Protein AF-W8FUL3-F1 (afdb_monomer)

Sequence (209 aa):
GMPVGSEIVYNCKSLMYTSAPINMPEPKVLISNDDVNEYVRTYMGVADFSVSVTPNAQCPVLDLSDMEQYKSRKSMFDEDRTLRTFLEMALTQFSINNNQYAPVGVGKLYEITPENQVNVGNGIVMRSGVAKGVRIVHNYGDPAPALVLDTKVSPFYEAQDLIATIMAITNGRQPQMNDWPRIRAILGDVRVEVAYARHRTFALGRSWT

Secondary structure (DSSP, 8-state):
-PPTT--EEE-SSS-EEESS----SSS-EEE-GGGS-HHHHHHHTT----EEE---SSS----SS--HHHHS---TTSS--HHHHHHHHHHHHHHHHTT-EEE-SSSEEEESS-SS-EEEETTEEEEEEEEEEEEEEEETTEEEEEEEEEEEEEEEE-SS-HHHHHHHHTTSSPPPGGGHHHHHHHHTT-EEEETTEEEEEEETT----

Organism: Meloidogyne incognita (NCBI:txid6306)

Solvent-accessible surface area (backbone atoms only — not comparable to full-atom values): 12988 Å² total; per-residue (Å²): 89,78,60,90,88,55,55,76,36,66,69,88,77,86,55,74,49,60,78,52,81,73,63,49,100,54,73,55,50,79,46,42,70,86,75,50,56,67,70,58,41,56,62,48,60,90,59,85,54,75,49,74,54,60,82,50,87,89,65,75,71,85,65,90,80,74,50,70,78,65,72,48,92,65,57,84,86,77,55,83,55,63,66,48,50,50,54,43,41,52,73,44,42,64,38,57,78,65,67,50,34,45,75,59,76,87,50,24,38,28,46,67,77,58,94,71,70,50,74,78,54,54,37,29,25,40,36,52,30,36,38,47,45,56,44,79,41,70,58,98,80,44,68,40,83,39,82,43,79,42,84,40,73,46,80,38,75,53,94,66,57,69,67,60,33,51,24,37,61,54,73,74,42,86,85,53,85,86,44,50,66,58,52,47,70,74,42,51,66,42,74,44,61,38,88,95,44,64,67,46,70,48,52,34,85,69,79,91,125

Structure (mmCIF, N/CA/C/O backbone):
data_AF-W8FUL3-F1
#
_entry.id   AF-W8FUL3-F1
#
loop_
_atom_site.group_PDB
_atom_site.id
_atom_site.type_symbol
_atom_site.label_atom_id
_atom_site.label_alt_id
_atom_site.label_comp_id
_atom_site.label_asym_id
_atom_site.label_entity_id
_atom_site.label_seq_id
_atom_site.pdbx_PDB_ins_code
_atom_site.Cartn_x
_atom_site.Cartn_y
_atom_site.Cartn_z
_atom_site.occupancy
_atom_site.B_iso_or_equiv
_atom_site.auth_seq_id
_atom_site.auth_comp_id
_atom_site.auth_asym_id
_atom_site.auth_atom_id
_atom_site.pdbx_PDB_model_num
ATOM 1 N N . GLY A 1 1 ? -3.635 19.186 20.694 1.00 46.47 1 GLY A N 1
ATOM 2 C CA . GLY A 1 1 ? -2.525 18.610 19.900 1.00 46.47 1 GLY A CA 1
ATOM 3 C C . GLY A 1 1 ? -2.579 17.101 20.013 1.00 46.47 1 GLY A C 1
ATOM 4 O O . GLY A 1 1 ? -3.222 16.624 20.941 1.00 46.47 1 GLY A O 1
ATOM 5 N N . MET A 1 2 ? -1.982 16.342 19.087 1.00 55.12 2 MET A N 1
ATOM 6 C CA . MET A 1 2 ? -1.943 14.878 19.238 1.00 55.12 2 MET A CA 1
ATOM 7 C C . MET A 1 2 ? -1.143 14.502 20.500 1.00 55.12 2 MET A C 1
ATOM 9 O O . MET A 1 2 ? -0.105 15.121 20.746 1.00 55.12 2 MET A O 1
ATOM 13 N N . PRO A 1 3 ? -1.614 13.547 21.321 1.00 52.56 3 PRO A N 1
ATOM 14 C CA . PRO A 1 3 ? -0.885 13.127 22.510 1.00 52.56 3 PRO A CA 1
ATOM 15 C C . PRO A 1 3 ? 0.477 12.535 22.128 1.00 52.56 3 PRO A C 1
ATOM 17 O O . PRO A 1 3 ? 0.568 11.667 21.255 1.00 52.56 3 PRO A O 1
ATOM 20 N N . VAL A 1 4 ? 1.537 13.004 22.790 1.00 51.78 4 VAL A N 1
ATOM 21 C CA . VAL A 1 4 ? 2.898 12.469 22.635 1.00 51.78 4 VAL A CA 1
ATOM 22 C C . VAL A 1 4 ? 2.887 10.992 23.042 1.00 51.78 4 VAL A C 1
ATOM 24 O O . VAL A 1 4 ? 2.464 10.668 24.149 1.00 51.78 4 VAL A O 1
ATOM 27 N N . GLY A 1 5 ? 3.318 10.103 22.143 1.00 59.94 5 GLY A N 1
ATOM 28 C CA . GLY A 1 5 ? 3.327 8.650 22.371 1.00 59.94 5 GLY A CA 1
ATOM 29 C C . GLY A 1 5 ? 2.035 7.911 21.997 1.00 59.94 5 GLY A C 1
ATOM 30 O O . GLY A 1 5 ? 1.910 6.734 22.316 1.00 59.94 5 GLY A O 1
ATOM 31 N N . SER A 1 6 ? 1.077 8.565 21.328 1.00 66.88 6 SER A N 1
ATOM 32 C CA . SER A 1 6 ? -0.097 7.871 20.782 1.00 66.88 6 SER A CA 1
ATOM 33 C C . SER A 1 6 ? 0.258 7.042 19.545 1.00 66.88 6 SER A C 1
ATOM 35 O O . SER A 1 6 ? 0.937 7.512 18.631 1.00 66.88 6 SER A O 1
ATOM 37 N N . GLU A 1 7 ? -0.213 5.796 19.515 1.00 84.00 7 GLU A N 1
ATOM 38 C CA . GLU A 1 7 ? -0.108 4.937 18.338 1.00 84.00 7 GLU A CA 1
ATOM 39 C C . GLU A 1 7 ? -1.200 5.321 17.341 1.00 84.00 7 GLU A C 1
ATOM 41 O O . GLU A 1 7 ? -2.348 5.574 17.723 1.00 84.00 7 GLU A O 1
ATOM 46 N N . ILE A 1 8 ? -0.832 5.369 16.061 1.00 87.50 8 ILE A N 1
ATOM 47 C CA . ILE A 1 8 ? -1.715 5.775 14.970 1.00 87.50 8 ILE A CA 1
ATOM 48 C C . ILE A 1 8 ? -1.862 4.615 13.994 1.00 87.50 8 ILE A C 1
ATOM 50 O O . ILE A 1 8 ? -0.871 4.060 13.516 1.00 87.50 8 ILE A O 1
ATOM 54 N N . VAL A 1 9 ? -3.109 4.299 13.652 1.00 90.31 9 VAL A N 1
ATOM 55 C CA . VAL A 1 9 ? -3.451 3.373 12.571 1.00 90.31 9 VAL A CA 1
ATOM 56 C C . VAL A 1 9 ? -4.176 4.157 11.483 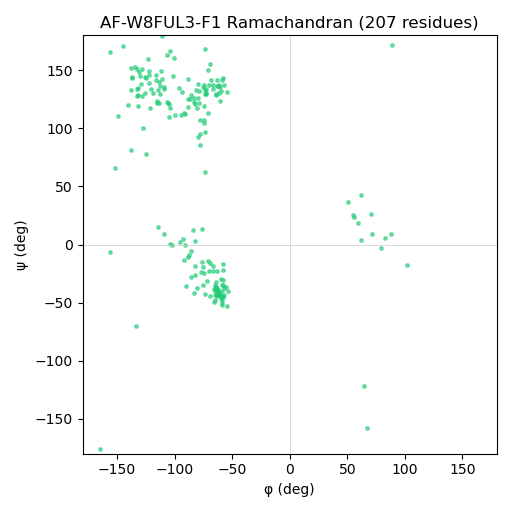1.00 90.31 9 VAL A C 1
ATOM 58 O O . VAL A 1 9 ? -5.217 4.756 11.741 1.00 90.31 9 VAL A O 1
ATOM 61 N N . TYR A 1 10 ? -3.647 4.154 10.261 1.00 87.75 10 TYR A N 1
ATOM 62 C CA . TYR A 1 10 ? -4.156 4.951 9.146 1.00 87.75 10 TYR A CA 1
ATOM 63 C C . TYR A 1 10 ? -4.287 4.108 7.877 1.00 87.75 10 TYR A C 1
ATOM 65 O O . TYR A 1 10 ? -3.372 3.387 7.494 1.00 87.75 10 TYR A O 1
ATOM 73 N N . ASN A 1 11 ? -5.419 4.220 7.178 1.00 84.31 11 ASN A N 1
ATOM 74 C CA . ASN A 1 11 ? -5.677 3.440 5.962 1.00 84.31 11 ASN A CA 1
ATOM 75 C C . ASN A 1 11 ? -5.092 4.049 4.676 1.00 84.31 11 ASN A C 1
ATOM 77 O O . ASN A 1 11 ? -5.493 3.647 3.584 1.00 84.31 11 ASN A O 1
ATOM 81 N N . CYS A 1 12 ? -4.212 5.049 4.787 1.00 79.38 12 CYS A N 1
ATOM 82 C CA . CYS A 1 12 ? -3.657 5.793 3.651 1.00 79.38 12 CYS A CA 1
ATOM 83 C C . CYS A 1 12 ? -4.707 6.515 2.782 1.00 79.38 12 CYS A C 1
ATOM 85 O O . CYS A 1 12 ? -4.407 6.879 1.647 1.00 79.38 12 CYS A O 1
ATOM 87 N N . LYS A 1 13 ? -5.930 6.730 3.294 1.00 83.69 13 LYS A N 1
ATOM 88 C CA . LYS A 1 13 ? -7.010 7.406 2.564 1.00 83.69 13 LYS A CA 1
ATOM 89 C C . LYS A 1 13 ? -7.734 8.468 3.390 1.00 83.69 13 LYS A C 1
ATOM 91 O O . LYS A 1 13 ? -7.653 9.646 3.072 1.00 83.69 13 LYS A O 1
ATOM 96 N N . SER A 1 14 ? -8.510 8.056 4.388 1.00 86.56 14 SER A N 1
ATOM 97 C CA . SER A 1 14 ? -9.421 8.963 5.109 1.00 86.56 14 SER A CA 1
ATOM 98 C C . SER A 1 14 ? -9.795 8.508 6.517 1.00 86.56 14 SER A C 1
ATOM 100 O O . SER A 1 14 ? -10.486 9.241 7.215 1.00 86.56 14 SER A O 1
ATOM 102 N N . LEU A 1 15 ? -9.401 7.300 6.926 1.00 89.56 15 LEU A N 1
ATOM 103 C CA . LEU A 1 15 ? -9.761 6.735 8.222 1.00 89.56 15 LEU A CA 1
ATOM 104 C C . LEU A 1 15 ? -8.502 6.559 9.058 1.00 89.56 15 LEU A C 1
ATOM 106 O O . LEU A 1 15 ? -7.566 5.875 8.637 1.00 89.56 15 LEU A O 1
ATOM 110 N N . MET A 1 16 ? -8.511 7.175 10.235 1.00 89.44 16 MET A N 1
ATOM 111 C CA . MET A 1 16 ? -7.417 7.161 11.193 1.00 89.44 16 MET A CA 1
ATOM 112 C C . MET A 1 16 ? -7.968 6.828 12.578 1.00 89.44 16 MET A C 1
ATOM 114 O O . MET A 1 16 ? -8.974 7.400 12.992 1.00 89.44 16 MET A O 1
ATOM 118 N N . TYR A 1 17 ? -7.290 5.934 13.287 1.00 91.44 17 TYR A N 1
ATOM 119 C CA . TYR A 1 17 ? -7.544 5.613 14.687 1.00 91.44 17 TYR A CA 1
ATOM 120 C C . TYR A 1 17 ? -6.327 5.998 15.519 1.00 91.44 17 TYR A C 1
ATOM 122 O O . TYR A 1 17 ? -5.191 5.873 15.056 1.00 91.44 17 TYR A O 1
ATOM 130 N N . THR A 1 18 ? -6.571 6.435 16.750 1.00 89.62 18 THR A N 1
ATOM 131 C CA . THR A 1 18 ? -5.531 6.758 17.728 1.00 89.62 18 THR A CA 1
ATOM 132 C C . THR A 1 18 ? -5.776 5.989 19.017 1.00 89.62 18 THR A C 1
ATOM 134 O O . THR A 1 18 ? -6.922 5.807 19.423 1.00 89.62 18 THR A O 1
ATOM 137 N N . SER A 1 19 ? -4.705 5.554 19.684 1.00 88.88 19 SER A N 1
ATOM 138 C CA . SER A 1 19 ? -4.814 4.839 20.967 1.00 88.88 19 SER A CA 1
ATOM 139 C C . SER A 1 19 ? -5.290 5.720 22.129 1.00 88.88 19 SER A C 1
ATOM 141 O O . SER A 1 19 ? -5.717 5.207 23.160 1.00 88.88 19 SER A O 1
ATOM 143 N N . ALA A 1 20 ? -5.242 7.044 21.966 1.00 84.31 20 ALA A N 1
ATOM 144 C CA . ALA A 1 20 ? -5.749 8.016 22.925 1.00 84.31 20 ALA A CA 1
ATOM 145 C C . ALA A 1 20 ? -6.611 9.081 22.224 1.00 84.31 20 ALA A C 1
ATOM 147 O O . ALA A 1 20 ? -6.361 9.390 21.051 1.00 84.31 20 ALA A O 1
ATOM 148 N N . PRO A 1 21 ? -7.601 9.673 22.922 1.00 79.38 21 PRO A N 1
ATOM 149 C CA . PRO A 1 21 ? -8.428 10.734 22.369 1.00 79.38 21 PRO A CA 1
ATOM 150 C C . PRO A 1 21 ? -7.595 11.917 21.887 1.00 79.38 21 PRO A C 1
ATOM 152 O O . PRO A 1 21 ? -6.681 12.396 22.566 1.00 79.38 21 PRO A O 1
ATOM 155 N N . ILE A 1 22 ? -7.958 12.431 20.719 1.00 75.12 22 ILE A N 1
ATOM 156 C CA . ILE A 1 22 ? -7.386 13.663 20.201 1.00 75.12 22 ILE A CA 1
ATOM 157 C C . ILE A 1 22 ? -8.088 14.838 20.894 1.00 75.12 22 ILE A C 1
ATOM 159 O O . ILE A 1 22 ? -9.128 15.315 20.447 1.00 75.12 22 ILE A O 1
ATOM 163 N N . ASN A 1 23 ? -7.508 15.316 21.997 1.00 68.75 23 ASN A N 1
ATOM 164 C CA . ASN A 1 23 ? -7.956 16.544 22.649 1.00 68.75 23 ASN A CA 1
ATOM 165 C C . ASN A 1 23 ? -7.422 17.749 21.865 1.00 68.75 23 ASN A C 1
ATOM 167 O O . ASN A 1 23 ? -6.273 18.186 22.022 1.00 68.75 23 ASN A O 1
ATOM 171 N N . MET A 1 24 ? -8.254 18.270 20.968 1.00 65.75 24 MET A N 1
ATOM 172 C CA . MET A 1 24 ? -7.967 19.491 20.226 1.00 65.75 24 MET A CA 1
ATOM 173 C C . MET A 1 24 ? -9.047 20.540 20.498 1.00 65.75 24 MET A C 1
ATOM 175 O O . MET A 1 24 ? -10.228 20.207 20.457 1.00 65.75 24 MET A O 1
ATOM 179 N N . PRO A 1 25 ? -8.650 21.796 20.781 1.00 61.34 25 PRO A N 1
ATOM 180 C CA . PRO A 1 25 ? -9.598 22.892 20.969 1.00 61.34 25 PRO A CA 1
ATOM 181 C C . PRO A 1 25 ? -10.338 23.248 19.671 1.00 61.34 25 PRO A C 1
ATOM 183 O O . PRO A 1 25 ? -11.447 23.766 19.727 1.00 61.34 25 PRO A O 1
ATOM 186 N N . GLU A 1 26 ? -9.758 22.922 18.512 1.00 61.72 26 GLU A N 1
ATOM 187 C CA . GLU A 1 26 ? -10.383 23.076 17.201 1.00 61.72 26 GLU A CA 1
ATOM 188 C C . GLU A 1 26 ? -10.574 21.707 16.523 1.00 61.72 26 GLU A C 1
ATOM 190 O O . GLU A 1 26 ? -9.686 20.853 16.601 1.00 61.72 26 GLU A O 1
ATOM 195 N N . PRO A 1 27 ? -11.693 21.477 15.811 1.00 60.59 27 PRO A N 1
ATOM 196 C CA . PRO A 1 27 ? -12.039 20.187 15.197 1.00 60.59 27 PRO A CA 1
ATOM 197 C C . PRO A 1 27 ? -11.244 19.879 13.914 1.00 60.59 27 PRO A C 1
ATOM 199 O O . PRO A 1 27 ? -11.642 19.017 13.125 1.00 60.59 27 PRO A O 1
ATOM 202 N N . LYS A 1 28 ? -10.170 20.632 13.658 1.00 66.69 28 LYS A N 1
ATOM 203 C CA . LYS A 1 28 ? -9.411 20.603 12.414 1.00 66.69 28 LYS A CA 1
ATOM 204 C C . LYS A 1 28 ? -7.949 20.940 12.686 1.00 66.69 28 LYS A C 1
ATOM 206 O O . LYS A 1 28 ? -7.617 22.084 12.963 1.00 66.69 28 LYS A O 1
ATOM 211 N N . VAL A 1 29 ? -7.064 19.958 12.543 1.00 69.06 29 VAL A N 1
ATOM 212 C CA . VAL A 1 29 ? -5.640 20.248 12.293 1.00 69.06 29 VAL A CA 1
ATOM 213 C C . VAL A 1 29 ? -5.506 20.597 10.828 1.00 69.06 29 VAL A C 1
ATOM 215 O O . VAL A 1 29 ? -6.033 19.849 10.013 1.00 69.06 29 VAL A O 1
ATOM 218 N N . LEU A 1 30 ? -4.819 21.686 10.499 1.00 69.44 30 LEU A N 1
ATOM 219 C CA . LEU A 1 30 ? -4.353 21.946 9.144 1.00 69.44 30 LEU A CA 1
ATOM 220 C C . LEU A 1 30 ? -2.851 21.662 9.113 1.00 69.44 30 LEU A C 1
ATOM 222 O O . LEU A 1 30 ? -2.105 22.298 9.846 1.00 69.44 30 LEU A O 1
ATOM 226 N N . ILE A 1 31 ? -2.431 20.681 8.317 1.00 74.12 31 ILE A N 1
ATOM 227 C CA . ILE A 1 31 ? -1.008 20.413 8.059 1.00 74.12 31 ILE A CA 1
ATOM 228 C C . ILE A 1 31 ? -0.704 20.922 6.655 1.00 74.12 31 ILE A C 1
ATOM 230 O O . ILE A 1 31 ? -1.344 20.460 5.706 1.00 74.12 31 ILE A O 1
ATOM 234 N N . SER A 1 32 ? 0.234 21.860 6.553 1.00 75.38 32 SER A N 1
ATOM 235 C CA . SER A 1 32 ? 0.695 22.497 5.318 1.00 75.38 32 SER A CA 1
ATOM 236 C C . SER A 1 32 ? 2.131 22.087 4.952 1.00 75.38 32 SER A C 1
ATOM 238 O O . SER A 1 32 ? 2.780 21.326 5.674 1.00 75.38 32 SER A O 1
ATOM 240 N N . ASN A 1 33 ? 2.646 22.597 3.827 1.00 73.62 33 ASN A N 1
ATOM 241 C CA . ASN A 1 33 ? 4.026 22.360 3.379 1.00 73.62 33 ASN A CA 1
ATOM 242 C C . ASN A 1 33 ? 5.086 22.798 4.411 1.00 73.62 33 ASN A C 1
ATOM 244 O O . ASN A 1 33 ? 6.152 22.178 4.511 1.00 73.62 33 ASN A O 1
ATOM 248 N N . ASP A 1 34 ? 4.790 23.827 5.203 1.00 77.00 34 ASP A N 1
ATOM 249 C CA . ASP A 1 34 ? 5.706 24.341 6.224 1.00 77.00 34 ASP A CA 1
ATOM 250 C C . ASP A 1 34 ? 5.781 23.417 7.452 1.00 77.00 34 ASP A C 1
ATOM 252 O O . ASP A 1 34 ? 6.815 23.350 8.118 1.00 77.00 34 ASP A O 1
ATOM 256 N N . ASP A 1 35 ? 4.731 22.626 7.695 1.00 75.00 35 ASP A N 1
ATOM 257 C CA . ASP A 1 35 ? 4.576 21.781 8.887 1.00 75.00 35 ASP A CA 1
ATOM 258 C C . ASP A 1 35 ? 5.198 20.382 8.746 1.00 75.00 35 ASP A C 1
ATOM 260 O O . ASP A 1 35 ? 5.258 19.618 9.713 1.00 75.00 35 ASP A O 1
ATOM 264 N N . VAL A 1 36 ? 5.642 20.007 7.544 1.00 79.06 36 VAL A N 1
ATOM 265 C CA . VAL A 1 36 ? 6.188 18.672 7.258 1.00 79.06 36 VAL A CA 1
ATOM 266 C C . VAL A 1 36 ? 7.701 18.678 7.080 1.00 79.06 36 VAL A C 1
ATOM 268 O O . VAL A 1 36 ? 8.336 19.711 6.893 1.00 79.06 36 VAL A O 1
ATOM 271 N N . ASN A 1 37 ? 8.321 17.502 7.169 1.00 79.50 37 ASN A N 1
ATOM 272 C CA . ASN A 1 37 ? 9.763 17.377 6.981 1.00 79.50 37 ASN A CA 1
ATOM 273 C C . ASN A 1 37 ? 10.167 17.525 5.499 1.00 79.50 37 ASN A C 1
ATOM 275 O O . ASN A 1 37 ? 9.339 17.498 4.586 1.00 79.50 37 ASN A O 1
ATOM 279 N N . GLU A 1 38 ? 11.473 17.666 5.262 1.00 76.38 38 GLU A N 1
ATOM 280 C CA . GLU A 1 38 ? 12.033 17.812 3.913 1.00 76.38 38 GLU A CA 1
ATOM 281 C C . GLU A 1 38 ? 11.656 16.648 2.994 1.00 76.38 38 GLU A C 1
ATOM 283 O O . GLU A 1 38 ? 11.313 16.882 1.842 1.00 76.38 38 GLU A O 1
ATOM 288 N N . TYR A 1 39 ? 11.614 15.421 3.520 1.00 73.44 39 TYR A N 1
ATOM 289 C CA . TYR A 1 39 ? 11.195 14.242 2.765 1.00 73.44 39 TYR A CA 1
ATOM 290 C C . TYR A 1 39 ? 9.811 14.438 2.129 1.00 73.44 39 TYR A C 1
ATOM 292 O O . TYR A 1 39 ? 9.667 14.295 0.916 1.00 73.44 39 TYR A O 1
ATOM 300 N N . VAL A 1 40 ? 8.801 14.829 2.913 1.00 75.94 40 VAL A N 1
ATOM 301 C CA . VAL A 1 40 ? 7.447 15.061 2.386 1.00 75.94 40 VAL A CA 1
ATOM 302 C C . VAL A 1 40 ? 7.439 16.230 1.400 1.00 75.94 40 VAL A C 1
ATOM 304 O O . VAL A 1 40 ? 6.863 16.096 0.321 1.00 75.94 40 VAL A O 1
ATOM 307 N N . ARG A 1 41 ? 8.130 17.339 1.705 1.00 75.19 41 ARG A N 1
ATOM 308 C CA . ARG A 1 41 ? 8.228 18.492 0.789 1.00 75.19 41 ARG A CA 1
ATOM 309 C C . ARG A 1 41 ? 8.826 18.112 -0.564 1.00 75.19 41 ARG A C 1
ATOM 311 O O . ARG A 1 41 ? 8.294 18.488 -1.602 1.00 75.19 41 ARG A O 1
ATOM 318 N N . THR A 1 42 ? 9.906 17.335 -0.573 1.00 73.12 42 THR A N 1
ATOM 319 C CA . THR A 1 42 ? 10.568 16.888 -1.803 1.00 73.12 42 THR A CA 1
ATOM 320 C C . THR A 1 42 ? 9.647 16.027 -2.672 1.00 73.12 42 THR A C 1
ATOM 322 O O . THR A 1 42 ? 9.671 16.167 -3.895 1.00 73.12 42 THR A O 1
ATOM 325 N N . TYR A 1 43 ? 8.818 15.171 -2.066 1.00 71.69 43 TYR A N 1
ATOM 326 C CA . TYR A 1 43 ? 7.851 14.341 -2.794 1.00 71.69 43 TYR A CA 1
ATOM 327 C C . TYR A 1 43 ? 6.625 15.117 -3.289 1.00 71.69 43 TYR A C 1
ATOM 329 O O . TYR A 1 43 ? 6.114 14.816 -4.367 1.00 71.69 43 TYR A O 1
ATOM 337 N N . MET A 1 44 ? 6.157 16.110 -2.530 1.00 70.00 44 MET A N 1
ATOM 338 C CA . MET A 1 44 ? 5.032 16.966 -2.929 1.00 70.00 44 MET A CA 1
ATOM 339 C C . MET A 1 44 ? 5.441 18.020 -3.972 1.00 70.00 44 MET A C 1
ATOM 341 O O . MET A 1 44 ? 4.612 18.478 -4.762 1.00 70.00 44 MET A O 1
ATOM 345 N N . GLY A 1 45 ? 6.729 18.368 -4.037 1.00 68.69 45 GLY A N 1
ATOM 346 C CA . GLY A 1 45 ? 7.264 19.326 -4.997 1.00 68.69 45 GLY A CA 1
ATOM 347 C C . GLY A 1 45 ? 6.693 20.726 -4.772 1.00 68.69 45 GLY A C 1
ATOM 348 O O . GLY A 1 45 ? 6.858 21.299 -3.703 1.00 68.69 45 GLY A O 1
ATOM 349 N N . VAL A 1 46 ? 6.040 21.281 -5.797 1.00 63.44 46 VAL A N 1
ATOM 350 C CA . VAL A 1 46 ? 5.374 22.603 -5.761 1.00 63.44 46 VAL A CA 1
ATOM 351 C C . VAL A 1 46 ? 3.904 22.524 -5.333 1.00 63.44 46 VAL A C 1
ATOM 353 O O . VAL A 1 46 ? 3.223 23.543 -5.313 1.00 63.44 46 VAL A O 1
ATOM 356 N N . ALA A 1 47 ? 3.383 21.326 -5.053 1.00 66.88 47 ALA A N 1
ATOM 357 C CA . ALA A 1 47 ? 1.982 21.162 -4.699 1.00 66.88 47 ALA A CA 1
ATOM 358 C C . ALA A 1 47 ? 1.740 21.560 -3.240 1.00 66.88 47 ALA A C 1
ATOM 360 O O . ALA A 1 47 ? 2.297 20.960 -2.318 1.00 66.88 47 ALA A O 1
ATOM 361 N N . ASP A 1 48 ? 0.854 22.530 -3.039 1.00 70.69 48 ASP A N 1
ATOM 362 C CA . ASP A 1 48 ? 0.287 22.801 -1.727 1.00 70.69 48 ASP A CA 1
ATOM 363 C C . ASP A 1 48 ? -0.700 21.703 -1.352 1.00 70.69 48 ASP A C 1
ATOM 365 O O . ASP A 1 48 ? -1.553 21.293 -2.145 1.00 70.69 48 ASP A O 1
ATOM 369 N N . PHE A 1 49 ? -0.585 21.220 -0.121 1.00 73.88 49 PHE A N 1
ATOM 370 C CA . PHE A 1 49 ? -1.539 20.287 0.447 1.00 73.88 49 PHE A CA 1
ATOM 371 C C . PHE A 1 49 ? -2.030 20.787 1.795 1.00 73.88 49 PHE A C 1
ATOM 373 O O . PHE A 1 49 ? -1.327 21.481 2.526 1.00 73.88 49 PHE A O 1
ATOM 380 N N . SER A 1 50 ? -3.261 20.400 2.113 1.00 75.75 50 SER A N 1
ATOM 381 C CA . SER A 1 50 ? -3.853 20.608 3.425 1.00 75.75 50 SER A CA 1
ATOM 382 C C . SER A 1 50 ? -4.472 19.302 3.896 1.00 75.75 50 SER A C 1
ATOM 384 O O . SER A 1 50 ? -5.397 18.792 3.257 1.00 75.75 50 SER A O 1
ATOM 386 N N . VAL A 1 51 ? -3.998 18.767 5.016 1.00 80.06 51 VAL A N 1
ATOM 387 C CA . VAL A 1 51 ? -4.665 17.642 5.688 1.00 80.06 51 VAL A CA 1
ATOM 388 C C . VAL A 1 51 ? -5.593 18.205 6.750 1.00 80.06 51 VAL A C 1
ATOM 390 O O . VAL A 1 51 ? -5.155 19.044 7.527 1.00 80.06 51 VAL A O 1
ATOM 393 N N . SER A 1 52 ? -6.846 17.742 6.785 1.00 81.38 52 SER A N 1
ATOM 394 C CA . SER A 1 52 ? -7.799 18.032 7.860 1.00 81.38 52 SER A CA 1
ATOM 395 C C . SER A 1 52 ? -8.149 16.775 8.644 1.00 81.38 52 SER A C 1
ATOM 397 O O . SER A 1 52 ? -8.689 15.829 8.070 1.00 81.38 52 SER A O 1
ATOM 399 N N . VAL A 1 53 ? -7.896 16.785 9.951 1.00 82.88 53 VAL A N 1
ATOM 400 C CA . VAL A 1 53 ? -8.303 15.702 10.858 1.00 82.88 53 VAL A CA 1
ATOM 401 C C . VAL A 1 53 ? -9.482 16.171 11.698 1.00 82.88 53 VAL A C 1
ATOM 403 O O . VAL A 1 53 ? -9.348 17.154 12.424 1.00 82.88 53 VAL A O 1
ATOM 406 N N . THR A 1 54 ? -10.605 15.457 11.617 1.00 84.12 54 THR A N 1
ATOM 407 C CA . THR A 1 54 ? -11.833 15.759 12.366 1.00 84.12 54 THR A CA 1
ATOM 408 C C . THR A 1 54 ? -12.309 14.497 13.091 1.00 84.12 54 THR A C 1
ATOM 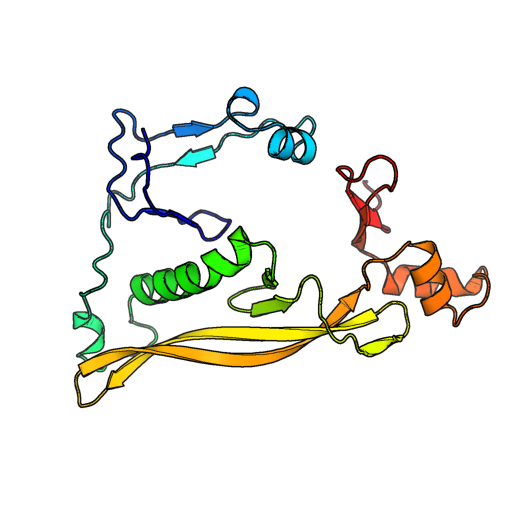410 O O . THR A 1 54 ? -12.451 13.458 12.442 1.00 84.12 54 THR A O 1
ATOM 413 N N . PRO A 1 55 ? -12.555 14.554 14.415 1.00 83.12 55 PRO A N 1
ATOM 414 C CA . PRO A 1 55 ? -13.122 13.431 15.157 1.00 83.12 55 PRO A CA 1
ATOM 415 C C . PRO A 1 55 ? -14.480 12.993 14.595 1.00 83.12 55 PRO A C 1
ATOM 417 O O . PRO A 1 55 ? -15.301 13.824 14.201 1.00 83.12 55 PRO A O 1
ATOM 420 N N . ASN A 1 56 ? -14.745 11.687 14.599 1.00 84.81 56 ASN A N 1
ATOM 421 C CA . ASN A 1 56 ? -16.051 11.162 14.218 1.00 84.81 56 ASN A CA 1
ATOM 422 C C . ASN A 1 56 ? -17.065 11.415 15.346 1.00 84.81 56 ASN A C 1
ATOM 424 O O . ASN A 1 56 ? -17.030 10.745 16.372 1.00 84.81 56 ASN A O 1
ATOM 428 N N . ALA A 1 57 ? -17.983 12.363 15.154 1.00 81.81 57 ALA A N 1
ATOM 429 C CA . ALA A 1 57 ? -18.985 12.708 16.165 1.00 81.81 57 ALA A CA 1
ATOM 430 C C . ALA A 1 57 ? -20.057 11.621 16.385 1.00 81.81 57 ALA A C 1
ATOM 432 O O . ALA A 1 57 ? -20.685 11.599 17.439 1.00 81.81 57 ALA A O 1
ATOM 433 N N . GLN A 1 58 ? -20.287 10.737 15.407 1.00 83.75 58 GLN A N 1
ATOM 434 C CA . GLN A 1 58 ? -21.320 9.696 15.491 1.00 83.75 58 GLN A CA 1
ATOM 435 C C . GLN A 1 58 ? -20.834 8.467 16.262 1.00 83.75 58 GLN A C 1
ATOM 437 O O . GLN A 1 58 ? -21.571 7.903 17.063 1.00 83.75 58 GLN A O 1
ATOM 442 N N . CYS A 1 59 ? -19.587 8.064 16.021 1.00 82.94 59 CYS A N 1
ATOM 443 C CA . CYS A 1 59 ? -18.938 6.944 16.695 1.00 82.94 59 CYS A CA 1
ATOM 444 C C . CYS A 1 59 ? -17.493 7.351 17.039 1.00 82.94 59 CYS A C 1
ATOM 446 O O . CYS A 1 59 ? -16.570 7.066 16.272 1.00 82.94 59 CYS A O 1
ATOM 448 N N . PRO A 1 60 ? -17.295 8.098 18.142 1.00 83.75 60 PRO A N 1
ATOM 449 C CA . PRO A 1 60 ? -15.996 8.682 18.482 1.00 83.75 60 PRO A CA 1
ATOM 450 C C . PRO A 1 60 ? -14.999 7.664 19.038 1.00 83.75 60 PRO A C 1
ATOM 452 O O . PRO A 1 60 ? -13.798 7.926 19.042 1.00 83.75 60 PRO A O 1
ATOM 455 N N . VAL A 1 61 ? -15.489 6.521 19.523 1.00 89.19 61 VAL A N 1
ATOM 456 C CA . VAL A 1 61 ? -14.687 5.481 20.165 1.00 89.19 61 VAL A CA 1
ATOM 457 C C . VAL A 1 61 ? -15.060 4.137 19.561 1.00 89.19 61 VAL A C 1
ATOM 459 O O . VAL A 1 61 ? -16.235 3.782 19.514 1.00 89.19 61 VAL A O 1
ATOM 462 N N . LEU A 1 62 ? -14.045 3.396 19.124 1.00 91.19 62 LEU A N 1
ATOM 463 C CA . LEU A 1 62 ? -14.178 1.991 18.768 1.00 91.19 62 LEU A CA 1
ATOM 464 C C . LEU A 1 62 ? -13.805 1.149 19.989 1.00 91.19 62 LEU A C 1
ATOM 466 O O . LEU A 1 62 ? -12.639 1.125 20.385 1.00 91.19 62 LEU A O 1
ATOM 470 N N . ASP A 1 63 ? -14.784 0.464 20.571 1.00 90.06 63 ASP A N 1
ATOM 471 C CA . ASP A 1 63 ? -14.538 -0.519 21.623 1.00 90.06 63 ASP A CA 1
ATOM 472 C C . ASP A 1 63 ? -14.092 -1.846 20.993 1.00 90.06 63 ASP A C 1
ATOM 474 O O . ASP A 1 63 ? -14.825 -2.470 20.228 1.00 90.06 63 ASP A O 1
ATOM 478 N N . LEU A 1 64 ? -12.866 -2.276 21.297 1.00 90.31 64 LEU A N 1
ATOM 479 C CA . LEU A 1 64 ? -12.310 -3.532 20.786 1.00 90.31 64 LEU A CA 1
ATOM 480 C C . LEU A 1 64 ? -12.877 -4.769 21.496 1.00 90.31 64 LEU A C 1
ATOM 482 O O . LEU A 1 64 ? -12.690 -5.884 21.009 1.00 90.31 64 LEU A O 1
ATOM 486 N N . SER A 1 65 ? -13.530 -4.575 22.644 1.00 88.44 65 SER A N 1
ATOM 487 C CA . SER A 1 65 ? -14.161 -5.633 23.430 1.00 88.44 65 SER A CA 1
ATOM 488 C C . SER A 1 65 ? -15.634 -5.852 23.078 1.00 88.44 65 SER A C 1
ATOM 490 O O . SER A 1 65 ? -16.190 -6.895 23.431 1.00 88.44 65 SER A O 1
ATOM 492 N N . ASP A 1 66 ? -16.252 -4.925 22.336 1.00 88.50 66 ASP A N 1
ATOM 493 C CA . ASP A 1 66 ? -17.637 -5.063 21.892 1.00 88.50 66 ASP A CA 1
ATOM 494 C C . ASP A 1 66 ? -17.757 -6.097 20.765 1.00 88.50 66 ASP A C 1
ATOM 496 O O . ASP A 1 66 ? -17.551 -5.834 19.576 1.00 88.50 66 ASP A O 1
ATOM 500 N N . MET A 1 67 ? -18.119 -7.308 21.179 1.00 87.38 67 MET A N 1
ATOM 501 C CA . MET A 1 67 ? -18.393 -8.441 20.304 1.00 87.38 67 MET A CA 1
ATOM 502 C C . MET A 1 67 ? -19.879 -8.808 20.256 1.00 87.38 67 MET A C 1
ATOM 504 O O . MET A 1 67 ? -20.231 -9.849 19.695 1.00 87.38 67 MET A O 1
ATOM 508 N N . GLU A 1 68 ? -20.767 -7.989 20.832 1.00 86.75 68 GLU A N 1
ATOM 509 C CA . GLU A 1 68 ? -22.183 -8.339 21.015 1.00 86.75 68 GLU A CA 1
ATOM 510 C C . GLU A 1 68 ? -22.874 -8.650 19.686 1.00 86.75 68 GLU A C 1
ATOM 512 O O . GLU A 1 68 ? -23.621 -9.626 19.571 1.00 86.75 68 GLU A O 1
ATOM 517 N N . GLN A 1 69 ? -22.561 -7.881 18.640 1.00 85.38 69 GLN A N 1
ATOM 518 C CA . GLN A 1 69 ? -23.126 -8.102 17.309 1.00 85.38 69 GLN A CA 1
ATOM 519 C C . GLN A 1 69 ? -22.811 -9.495 16.733 1.00 85.38 69 GLN A C 1
ATOM 521 O O . GLN A 1 69 ? -23.632 -10.039 15.992 1.00 85.38 69 GLN A O 1
ATOM 526 N N . TYR A 1 70 ? -21.673 -10.088 17.111 1.00 85.44 70 TYR A N 1
ATOM 527 C CA . TYR A 1 70 ? -21.194 -11.374 16.599 1.00 85.44 70 TYR A CA 1
ATOM 528 C C . TYR A 1 70 ? -21.717 -12.575 17.397 1.00 85.44 70 TYR A C 1
ATOM 530 O O . TYR A 1 70 ? -21.575 -13.706 16.939 1.00 85.44 70 TYR A O 1
ATOM 538 N N . LYS A 1 71 ? -22.339 -12.356 18.567 1.00 84.00 71 LYS A N 1
ATOM 539 C CA . LYS A 1 71 ? -22.952 -13.429 19.375 1.00 84.00 71 LYS A CA 1
ATOM 540 C C . LYS A 1 71 ? -24.233 -13.973 18.747 1.00 84.00 71 LYS A C 1
ATOM 542 O O . LYS A 1 71 ? -24.580 -15.141 18.914 1.00 84.00 71 LYS A O 1
ATOM 547 N N . SER A 1 72 ? -24.964 -13.120 18.034 1.00 76.00 72 SER A N 1
ATOM 548 C CA . SER A 1 72 ? -26.150 -13.520 17.276 1.00 76.00 72 SER A CA 1
ATOM 549 C C . SER A 1 72 ? -25.756 -13.965 15.866 1.00 76.00 72 SER A C 1
ATOM 551 O O . SER A 1 72 ? -24.897 -13.346 15.246 1.00 76.00 72 SER A O 1
ATOM 553 N N . ARG A 1 73 ? -26.405 -15.002 15.317 1.00 65.94 73 ARG A N 1
ATOM 554 C CA . ARG A 1 73 ? -26.212 -15.434 13.917 1.00 65.94 73 ARG A CA 1
ATOM 555 C C . ARG A 1 73 ? -26.869 -14.457 12.931 1.00 65.94 73 ARG A C 1
ATOM 557 O O . ARG A 1 73 ? -27.809 -14.824 12.227 1.00 65.94 73 ARG A O 1
ATOM 564 N N . LYS A 1 74 ? -26.411 -13.206 12.905 1.00 67.81 74 LYS A N 1
ATOM 565 C CA . LYS A 1 74 ? -26.752 -12.264 11.836 1.00 67.81 74 LYS A CA 1
ATOM 566 C C . LYS A 1 74 ? -26.079 -12.698 10.536 1.00 67.81 74 LYS A C 1
ATOM 568 O O . LYS A 1 74 ? -25.084 -13.419 10.534 1.00 67.81 74 LYS A O 1
ATOM 573 N N . SER A 1 75 ? -26.665 -12.291 9.416 1.00 69.75 75 SER A N 1
ATOM 574 C CA . SER A 1 75 ? -26.029 -12.447 8.112 1.00 69.75 75 SER A CA 1
ATOM 575 C C . SER A 1 75 ? -24.738 -11.626 8.070 1.00 69.75 75 SER A C 1
ATOM 577 O O . SER A 1 75 ? -24.722 -10.488 8.530 1.00 69.75 75 SER A O 1
ATOM 579 N N . MET A 1 76 ? -23.687 -12.148 7.430 1.00 67.50 76 MET A N 1
ATOM 580 C CA . MET A 1 76 ? -22.403 -11.450 7.224 1.00 67.50 76 MET A CA 1
ATOM 581 C C . MET A 1 76 ? -22.544 -10.114 6.458 1.00 67.50 76 MET A C 1
ATOM 583 O O . MET A 1 76 ? -21.632 -9.282 6.422 1.00 67.50 76 MET A O 1
ATOM 587 N N . PHE A 1 77 ? -23.678 -9.913 5.783 1.00 73.94 77 PHE A N 1
ATOM 588 C CA . PHE A 1 77 ? -24.003 -8.670 5.083 1.00 73.94 77 PHE A CA 1
ATOM 589 C C . PHE A 1 77 ? -24.584 -7.588 6.004 1.00 73.94 77 PHE A C 1
ATOM 591 O O . PHE A 1 77 ? -24.504 -6.417 5.647 1.00 73.94 77 PHE A O 1
ATOM 598 N N . ASP A 1 78 ? -25.076 -7.973 7.184 1.00 77.50 78 ASP A N 1
ATOM 599 C CA . ASP A 1 78 ? -25.698 -7.084 8.175 1.00 77.50 78 ASP A CA 1
ATOM 600 C C . ASP A 1 78 ? -24.764 -6.784 9.367 1.00 77.50 78 ASP A C 1
ATOM 602 O O . ASP A 1 78 ? -25.153 -6.092 10.308 1.00 77.50 78 ASP A O 1
ATOM 606 N N . GLU A 1 79 ? -23.544 -7.330 9.351 1.00 81.69 79 GLU A N 1
ATOM 607 C CA . GLU A 1 79 ? -22.508 -7.092 10.363 1.00 81.69 79 GLU A CA 1
ATOM 608 C C . GLU A 1 79 ? -21.873 -5.704 10.195 1.00 81.69 79 GLU A C 1
ATOM 610 O O . GLU A 1 79 ? -21.477 -5.312 9.091 1.00 81.69 79 GLU A O 1
ATOM 615 N N . ASP A 1 80 ? -21.691 -4.987 11.306 1.00 84.75 80 ASP A N 1
ATOM 616 C CA . ASP A 1 80 ? -20.854 -3.794 11.339 1.00 84.75 80 ASP A CA 1
ATOM 617 C C . ASP A 1 80 ? -19.377 -4.201 11.223 1.00 84.75 80 ASP A C 1
ATOM 619 O O . ASP A 1 80 ? -18.771 -4.806 12.111 1.00 84.75 80 ASP A O 1
ATOM 623 N N . ARG A 1 81 ? -18.777 -3.821 10.094 1.00 87.12 81 ARG A N 1
ATOM 624 C CA . ARG A 1 81 ? -17.404 -4.172 9.722 1.00 87.12 81 ARG A CA 1
ATOM 625 C C . ARG A 1 81 ? -16.350 -3.275 10.362 1.00 87.12 81 ARG A C 1
ATOM 627 O O . ARG A 1 81 ? -15.174 -3.449 10.042 1.00 87.12 81 ARG A O 1
ATOM 634 N N . THR A 1 82 ? -16.719 -2.326 11.220 1.00 89.25 82 THR A N 1
ATOM 635 C CA . THR A 1 82 ? -15.789 -1.339 11.787 1.00 89.25 82 THR A CA 1
ATOM 636 C C . THR A 1 82 ? -14.651 -2.006 12.560 1.00 89.25 82 THR A C 1
ATOM 638 O O . THR A 1 82 ? -13.486 -1.779 12.231 1.00 89.25 82 THR A O 1
ATOM 641 N N . LEU A 1 83 ? -14.961 -2.909 13.501 1.00 90.56 83 LEU A N 1
ATOM 642 C CA . LEU A 1 83 ? -13.947 -3.641 14.274 1.00 90.56 83 LEU A CA 1
ATOM 643 C C . LEU A 1 83 ? -13.014 -4.452 13.366 1.00 90.56 83 LEU A C 1
ATOM 645 O O . LEU A 1 83 ? -11.791 -4.365 13.467 1.00 90.56 83 LEU A O 1
ATOM 649 N N . ARG A 1 84 ? -13.589 -5.207 12.425 1.00 89.56 84 ARG A N 1
ATOM 650 C CA . ARG A 1 84 ? -12.824 -5.993 11.453 1.00 89.56 84 ARG A CA 1
ATOM 651 C C . ARG A 1 84 ? -11.899 -5.111 10.612 1.00 89.56 84 ARG A C 1
ATOM 653 O O . ARG A 1 84 ? -10.738 -5.458 10.417 1.00 89.56 84 ARG A O 1
ATOM 660 N N . THR A 1 85 ? -12.408 -3.982 10.127 1.00 89.88 85 THR A N 1
ATOM 661 C CA . THR A 1 85 ? -11.652 -3.029 9.304 1.00 89.88 85 THR A CA 1
ATOM 662 C C . THR A 1 85 ? -10.485 -2.449 10.095 1.00 89.88 85 THR A C 1
ATOM 664 O O . THR A 1 85 ? -9.367 -2.413 9.587 1.00 89.88 85 THR A O 1
ATOM 667 N N . PHE A 1 86 ? -10.713 -2.067 11.355 1.00 92.38 86 PHE A N 1
ATOM 668 C CA . PHE A 1 86 ? -9.653 -1.607 12.248 1.00 92.38 86 PHE A CA 1
ATOM 669 C C . PHE A 1 86 ? -8.565 -2.669 12.442 1.00 92.38 86 PHE A C 1
ATOM 671 O O . PHE A 1 86 ? -7.389 -2.374 12.240 1.00 92.38 86 PHE A O 1
ATOM 678 N N . LEU A 1 87 ? -8.939 -3.911 12.767 1.00 92.44 87 LEU A N 1
ATOM 679 C CA . LEU A 1 87 ? -7.974 -4.997 12.962 1.00 92.44 87 LEU A CA 1
ATOM 680 C C . LEU A 1 87 ? -7.174 -5.276 11.677 1.00 92.44 87 LEU A C 1
ATOM 682 O O . LEU A 1 87 ? -5.955 -5.445 11.724 1.00 92.44 87 LEU A O 1
ATOM 686 N N . GLU A 1 88 ? -7.826 -5.261 10.510 1.00 89.69 88 GLU A N 1
ATOM 687 C CA . GLU A 1 88 ? -7.144 -5.390 9.218 1.00 89.69 88 GLU A CA 1
ATOM 688 C C . GLU A 1 88 ? -6.153 -4.243 8.974 1.00 89.69 88 GLU A C 1
ATOM 690 O O . GLU A 1 88 ? -5.042 -4.495 8.493 1.00 89.69 88 GLU A O 1
ATOM 695 N N . MET A 1 89 ? -6.516 -3.003 9.315 1.00 89.38 89 MET A N 1
ATOM 696 C CA . MET A 1 89 ? -5.631 -1.841 9.212 1.00 89.38 89 MET A CA 1
ATOM 697 C C . MET A 1 89 ? -4.437 -1.957 10.163 1.00 89.38 89 MET A C 1
ATOM 699 O O . MET A 1 89 ? -3.301 -1.822 9.708 1.00 89.38 89 MET A O 1
ATOM 703 N N . ALA A 1 90 ? -4.672 -2.293 11.434 1.00 90.06 90 ALA A N 1
ATOM 704 C CA . ALA A 1 90 ? -3.637 -2.427 12.459 1.00 90.06 90 ALA A CA 1
ATOM 705 C C . ALA A 1 90 ? -2.560 -3.445 12.051 1.00 90.06 90 ALA A C 1
ATOM 707 O O . ALA A 1 90 ? -1.368 -3.154 12.116 1.00 90.06 90 ALA A O 1
ATOM 708 N N . LEU A 1 91 ? -2.973 -4.589 11.493 1.00 88.69 91 LEU A N 1
ATOM 709 C CA . LEU A 1 91 ? -2.061 -5.609 10.959 1.00 88.69 91 LEU A CA 1
ATOM 710 C C . LEU A 1 91 ? -1.212 -5.128 9.771 1.00 88.69 91 LEU A C 1
ATOM 712 O O . LEU A 1 91 ? -0.183 -5.722 9.471 1.00 88.69 91 LEU A O 1
ATOM 716 N N . THR A 1 92 ? -1.649 -4.092 9.052 1.00 86.88 92 THR A N 1
ATOM 717 C CA . THR A 1 92 ? -0.896 -3.512 7.922 1.00 86.88 92 THR A CA 1
ATOM 718 C C . THR A 1 92 ? 0.110 -2.465 8.385 1.00 86.88 92 THR A C 1
ATOM 720 O O . THR A 1 92 ? 1.115 -2.239 7.713 1.00 86.88 92 THR A O 1
ATOM 723 N N . GLN A 1 93 ? -0.172 -1.802 9.509 1.00 86.12 93 GLN A N 1
ATOM 724 C CA . GLN A 1 93 ? 0.513 -0.575 9.900 1.00 86.12 93 GLN A CA 1
ATOM 725 C C . GLN A 1 93 ? 2.012 -0.796 10.112 1.00 86.12 93 GLN A C 1
ATOM 727 O O . GLN A 1 93 ? 2.817 0.004 9.642 1.00 86.12 93 GLN A O 1
ATOM 732 N N . PHE A 1 94 ? 2.398 -1.910 10.742 1.00 84.25 94 PHE A N 1
ATOM 733 C CA . PHE A 1 94 ? 3.807 -2.253 10.941 1.00 84.25 94 PHE A CA 1
ATOM 734 C C . PHE A 1 94 ? 4.560 -2.386 9.610 1.00 84.25 94 PHE A C 1
ATOM 736 O O . PHE A 1 94 ? 5.644 -1.828 9.451 1.00 84.25 94 PHE A O 1
ATOM 743 N N . SER A 1 95 ? 3.979 -3.088 8.635 1.00 83.31 95 SER A N 1
ATOM 744 C CA . SER A 1 95 ? 4.604 -3.299 7.326 1.00 83.31 95 SER A CA 1
ATOM 745 C C . SER A 1 95 ? 4.761 -1.997 6.539 1.00 83.31 95 SER A C 1
ATOM 747 O O . SER A 1 95 ? 5.792 -1.805 5.895 1.00 83.31 95 SER A O 1
ATOM 749 N N . ILE A 1 96 ? 3.765 -1.106 6.623 1.00 78.69 96 ILE A N 1
ATOM 750 C CA . ILE A 1 96 ? 3.797 0.226 6.000 1.00 78.69 96 ILE A CA 1
ATOM 751 C C . ILE A 1 96 ? 4.880 1.089 6.653 1.00 78.69 96 ILE A C 1
ATOM 753 O O . ILE A 1 96 ? 5.717 1.653 5.954 1.00 78.69 96 ILE A O 1
ATOM 757 N N . ASN A 1 97 ? 4.903 1.155 7.987 1.00 82.50 97 ASN A N 1
ATOM 758 C CA . ASN A 1 97 ? 5.830 2.012 8.728 1.00 82.50 97 ASN A CA 1
ATOM 759 C C . ASN A 1 97 ? 7.299 1.615 8.529 1.00 82.50 97 ASN A C 1
ATOM 761 O O . ASN A 1 97 ? 8.169 2.479 8.540 1.00 82.50 97 ASN A O 1
ATOM 765 N N . ASN A 1 98 ? 7.578 0.322 8.336 1.00 83.81 98 ASN A N 1
ATOM 766 C CA . ASN A 1 98 ? 8.940 -0.189 8.161 1.00 83.81 98 ASN A CA 1
ATOM 767 C C . ASN A 1 98 ? 9.366 -0.339 6.692 1.00 83.81 98 ASN A C 1
ATOM 769 O O . ASN A 1 98 ? 10.467 -0.819 6.435 1.00 83.81 98 ASN A O 1
ATOM 773 N N . ASN A 1 99 ? 8.513 0.034 5.729 1.00 82.62 99 ASN A N 1
ATOM 774 C CA . ASN A 1 99 ? 8.794 -0.071 4.293 1.00 82.62 99 ASN A CA 1
ATOM 775 C C . ASN A 1 99 ? 9.302 -1.469 3.861 1.00 82.62 99 ASN A C 1
ATOM 777 O O . ASN A 1 99 ? 10.179 -1.594 3.008 1.00 82.62 99 ASN A O 1
ATOM 781 N N . GLN A 1 100 ? 8.769 -2.528 4.480 1.00 85.38 100 GLN A N 1
ATOM 782 C CA . GLN A 1 100 ? 9.149 -3.919 4.188 1.00 85.38 100 GLN A CA 1
ATOM 783 C C . GLN A 1 100 ? 8.273 -4.531 3.091 1.00 85.38 100 GLN A C 1
ATOM 785 O O . GLN A 1 100 ? 8.746 -5.311 2.262 1.00 85.38 100 GLN A O 1
ATOM 790 N N . TYR A 1 101 ? 6.991 -4.153 3.073 1.00 88.94 101 TYR A N 1
ATOM 791 C CA . TYR A 1 101 ? 6.012 -4.669 2.126 1.00 88.94 101 TYR A CA 1
ATOM 792 C C . TYR A 1 101 ? 5.247 -3.537 1.445 1.00 88.94 101 TYR A C 1
ATOM 794 O O . TYR A 1 101 ? 4.803 -2.590 2.092 1.00 88.94 101 TYR A O 1
ATOM 802 N N . ALA A 1 102 ? 5.027 -3.681 0.142 1.00 86.88 102 ALA A N 1
ATOM 803 C CA . ALA A 1 102 ? 4.183 -2.811 -0.653 1.00 86.88 102 ALA A CA 1
ATOM 804 C C . ALA A 1 102 ? 2.720 -3.293 -0.588 1.00 86.88 102 ALA A C 1
ATOM 806 O O . ALA A 1 102 ? 2.443 -4.456 -0.915 1.00 86.88 102 ALA A O 1
ATOM 807 N N . PRO A 1 103 ? 1.765 -2.429 -0.200 1.00 87.75 103 PRO A N 1
ATOM 808 C CA . PRO A 1 103 ? 0.348 -2.753 -0.273 1.00 87.75 103 PRO A CA 1
ATOM 809 C C . PRO A 1 103 ? -0.148 -2.721 -1.723 1.00 87.75 103 PRO A C 1
ATOM 811 O O . PRO A 1 103 ? 0.056 -1.744 -2.441 1.00 87.75 103 PRO A O 1
ATOM 814 N N . VAL A 1 104 ? -0.839 -3.780 -2.154 1.00 86.81 104 VAL A N 1
ATOM 815 C CA . VAL A 1 104 ? -1.425 -3.880 -3.502 1.00 86.81 104 VAL A CA 1
ATOM 816 C C . VAL A 1 104 ? -2.902 -4.245 -3.402 1.00 86.81 104 VAL A C 1
ATOM 818 O O . VAL A 1 104 ? -3.279 -5.404 -3.227 1.00 86.81 104 VAL A O 1
ATOM 821 N N . GLY A 1 105 ? -3.766 -3.242 -3.543 1.00 81.00 105 GLY A N 1
ATOM 822 C CA . GLY A 1 105 ? -5.198 -3.407 -3.307 1.00 81.00 105 GLY A CA 1
ATOM 823 C C . GLY A 1 105 ? -5.512 -3.692 -1.834 1.00 81.00 105 GLY A C 1
ATOM 824 O O . GLY A 1 105 ? -4.741 -3.359 -0.937 1.00 81.00 105 GLY A O 1
ATOM 825 N N . VAL A 1 106 ? -6.674 -4.293 -1.574 1.00 75.62 106 VAL A N 1
ATOM 826 C CA . VAL A 1 106 ? -7.147 -4.531 -0.203 1.00 75.62 106 VAL A CA 1
ATOM 827 C C . VAL A 1 106 ? -6.521 -5.801 0.364 1.00 75.62 106 VAL A C 1
ATOM 829 O O . VAL A 1 106 ? -6.675 -6.884 -0.199 1.00 75.62 106 VAL A O 1
ATOM 832 N N . GLY A 1 107 ? -5.825 -5.658 1.494 1.00 83.25 107 GLY A N 1
ATOM 833 C CA . GLY A 1 107 ? -5.348 -6.782 2.298 1.00 83.25 107 GLY A CA 1
ATOM 834 C C . GLY A 1 107 ? -4.193 -7.582 1.697 1.00 83.25 107 GLY A C 1
ATOM 835 O O . GLY A 1 107 ? -3.858 -8.615 2.257 1.00 83.25 107 GLY A O 1
ATOM 836 N N . LYS A 1 108 ? -3.561 -7.151 0.597 1.00 91.69 108 LYS A N 1
ATOM 837 C CA . LYS A 1 108 ? -2.392 -7.851 0.036 1.00 91.69 108 LYS A CA 1
ATOM 838 C C . LYS A 1 108 ? -1.124 -7.043 0.243 1.00 91.69 108 LYS A C 1
ATOM 840 O O . LYS A 1 108 ? -1.099 -5.846 -0.037 1.00 91.69 108 LYS A O 1
ATOM 845 N N . LEU A 1 109 ? -0.087 -7.726 0.701 1.00 92.00 109 LEU A N 1
ATOM 846 C CA . LEU A 1 109 ? 1.233 -7.182 0.983 1.00 92.00 109 LEU A CA 1
ATOM 847 C C . LEU A 1 109 ? 2.268 -8.006 0.222 1.00 92.00 109 LEU A C 1
ATOM 849 O O . LEU A 1 109 ? 2.229 -9.229 0.296 1.00 92.00 109 LEU A O 1
ATOM 853 N N . TYR A 1 110 ? 3.171 -7.351 -0.501 1.00 92.75 110 TYR A N 1
ATOM 854 C CA . TYR A 1 110 ? 4.252 -8.005 -1.247 1.00 92.75 110 TYR A CA 1
ATOM 855 C C . TYR A 1 110 ? 5.597 -7.445 -0.828 1.00 92.75 110 TYR A C 1
ATOM 857 O O . TYR A 1 110 ? 5.701 -6.251 -0.572 1.00 92.75 110 TYR A O 1
ATOM 865 N N . GLU A 1 111 ? 6.621 -8.285 -0.766 1.00 90.94 111 GLU A N 1
ATOM 866 C CA . GLU A 1 111 ? 7.961 -7.862 -0.359 1.00 90.94 111 GLU A CA 1
ATOM 867 C C . GLU A 1 111 ? 8.510 -6.780 -1.302 1.00 90.94 111 GLU A C 1
ATOM 869 O O . GLU A 1 111 ? 8.454 -6.899 -2.534 1.00 90.94 111 GLU A O 1
ATOM 874 N N . ILE A 1 112 ? 9.043 -5.700 -0.726 1.00 86.94 112 ILE A N 1
ATOM 875 C CA . ILE A 1 112 ? 9.694 -4.638 -1.508 1.00 86.94 112 ILE A CA 1
ATOM 876 C C . ILE A 1 112 ? 11.054 -5.121 -2.013 1.00 86.94 112 ILE A C 1
ATOM 878 O O . ILE A 1 112 ? 11.359 -4.936 -3.194 1.00 86.94 112 ILE A O 1
ATOM 882 N N . THR A 1 113 ? 11.802 -5.813 -1.150 1.00 82.38 113 THR A N 1
ATOM 883 C CA . THR A 1 113 ? 13.125 -6.379 -1.441 1.00 82.38 113 THR A CA 1
ATOM 884 C C . THR A 1 113 ? 13.121 -7.884 -1.144 1.00 82.38 113 THR A C 1
ATOM 886 O O . THR A 1 113 ? 13.591 -8.292 -0.085 1.00 82.38 113 THR A O 1
ATOM 889 N N . PRO A 1 114 ? 12.547 -8.717 -2.034 1.00 80.81 114 PRO A N 1
ATOM 890 C CA . PRO A 1 114 ? 12.525 -10.163 -1.836 1.00 80.81 114 PRO A CA 1
ATOM 891 C C . PRO A 1 114 ? 13.943 -10.734 -1.760 1.00 80.81 114 PRO A C 1
ATOM 893 O O . PRO A 1 114 ? 14.771 -10.401 -2.611 1.00 80.81 114 PRO A O 1
ATOM 896 N N . GLU A 1 115 ? 14.198 -11.630 -0.801 1.00 79.12 115 GLU A N 1
ATOM 897 C CA . GLU A 1 115 ? 15.475 -12.360 -0.698 1.00 79.12 115 GLU A CA 1
ATOM 898 C C . GLU A 1 115 ? 15.702 -13.271 -1.910 1.00 79.12 115 GLU A C 1
ATOM 900 O O . GLU A 1 115 ? 16.820 -13.402 -2.403 1.00 79.12 115 GLU A O 1
ATOM 905 N N . ASN A 1 116 ? 14.621 -13.870 -2.418 1.00 78.75 116 ASN A N 1
ATOM 906 C CA . ASN A 1 116 ? 14.635 -14.740 -3.586 1.00 78.75 116 ASN A CA 1
ATOM 907 C C . ASN A 1 116 ? 13.694 -14.176 -4.651 1.00 78.75 116 ASN A C 1
ATOM 909 O O . ASN A 1 116 ? 12.483 -14.095 -4.443 1.00 78.75 116 ASN A O 1
ATOM 913 N N . GLN A 1 117 ? 14.248 -13.811 -5.806 1.00 81.56 117 GLN A N 1
ATOM 914 C CA . GLN A 1 117 ? 13.480 -13.356 -6.963 1.00 81.56 117 GLN A CA 1
ATOM 915 C C . GLN A 1 117 ? 13.596 -14.367 -8.095 1.00 81.56 117 GLN A C 1
ATOM 917 O O . GLN A 1 117 ? 14.694 -14.758 -8.488 1.00 81.56 117 GLN A O 1
ATOM 922 N N . VAL A 1 118 ? 12.453 -14.771 -8.647 1.00 89.00 118 VAL A N 1
ATOM 923 C CA . VAL A 1 118 ? 12.410 -15.595 -9.859 1.00 89.00 118 VAL A CA 1
ATOM 924 C C . VAL A 1 118 ? 12.119 -14.678 -11.038 1.00 89.00 118 VAL A C 1
ATOM 926 O O . VAL A 1 118 ? 11.020 -14.131 -11.142 1.00 89.00 118 VAL A O 1
ATOM 929 N N . ASN A 1 119 ? 13.105 -14.494 -11.915 1.00 88.69 119 ASN A N 1
ATOM 930 C CA . ASN A 1 119 ? 12.941 -13.730 -13.149 1.00 88.69 119 ASN A CA 1
ATOM 931 C C . ASN A 1 119 ? 12.097 -14.537 -14.150 1.00 88.69 119 ASN A C 1
ATOM 933 O O . ASN A 1 119 ? 12.374 -15.710 -14.399 1.00 88.69 119 ASN A O 1
ATOM 937 N N . VAL A 1 120 ? 11.064 -13.910 -14.716 1.00 91.19 120 VAL A N 1
ATOM 938 C CA . VAL A 1 120 ? 10.145 -14.527 -15.693 1.00 91.19 120 VAL A CA 1
ATOM 939 C C . VAL A 1 120 ? 10.244 -13.884 -17.084 1.00 91.19 120 VAL A C 1
ATOM 941 O O . VAL A 1 120 ? 9.391 -14.103 -17.944 1.00 91.19 120 VAL A O 1
ATOM 944 N N . GLY A 1 121 ? 11.307 -13.114 -17.326 1.00 89.50 121 GLY A N 1
ATOM 945 C CA . GLY A 1 121 ? 11.594 -12.421 -18.579 1.00 89.50 121 GLY A CA 1
ATOM 946 C C . GLY A 1 121 ? 10.990 -11.017 -18.652 1.00 89.50 121 GLY A C 1
ATOM 947 O O . GLY A 1 121 ? 10.217 -10.599 -17.795 1.00 89.50 121 GLY A O 1
ATOM 948 N N . ASN A 1 122 ? 11.351 -10.262 -19.697 1.00 91.62 122 ASN A N 1
ATOM 949 C CA . ASN A 1 122 ? 10.870 -8.892 -19.946 1.00 91.62 122 ASN A CA 1
ATOM 950 C C . ASN A 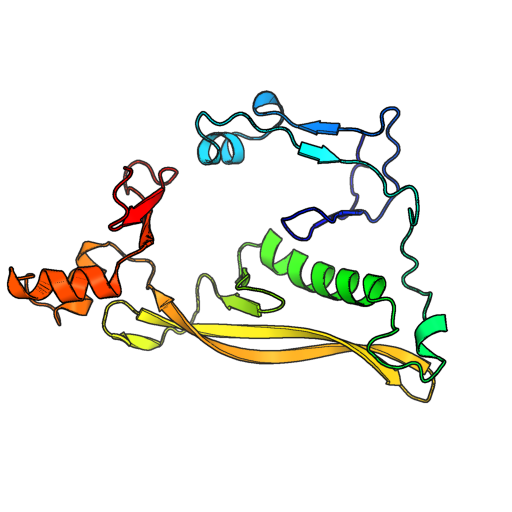1 122 ? 11.104 -7.893 -18.786 1.00 91.62 122 ASN A C 1
ATOM 952 O O . ASN A 1 122 ? 10.382 -6.904 -18.679 1.00 91.62 122 ASN A O 1
ATOM 956 N N . GLY A 1 123 ? 12.080 -8.153 -17.910 1.00 90.44 123 GLY A N 1
ATOM 957 C CA . GLY A 1 123 ? 12.325 -7.337 -16.716 1.00 90.44 123 GLY A CA 1
ATOM 958 C C . GLY A 1 123 ? 11.239 -7.488 -15.645 1.00 90.44 123 GLY A C 1
ATOM 959 O O . GLY A 1 123 ? 10.993 -6.555 -14.883 1.00 90.44 123 GLY A O 1
ATOM 960 N N . ILE A 1 124 ? 10.557 -8.637 -15.620 1.00 93.12 124 ILE A N 1
ATOM 961 C CA . ILE A 1 124 ? 9.527 -8.988 -14.643 1.00 93.12 124 ILE A CA 1
ATOM 962 C C . ILE A 1 124 ? 10.076 -10.071 -13.712 1.00 93.12 124 ILE A C 1
ATOM 964 O O . ILE A 1 124 ? 10.661 -11.064 -14.150 1.00 93.12 124 ILE A O 1
ATOM 968 N N . VAL A 1 125 ? 9.831 -9.894 -12.419 1.00 93.25 125 VAL A N 1
ATOM 969 C CA . VAL A 1 125 ? 10.179 -10.835 -11.355 1.00 93.25 125 VAL A CA 1
ATOM 970 C C . VAL A 1 125 ? 8.931 -11.247 -10.587 1.00 93.25 125 VAL A C 1
ATOM 972 O O . VAL A 1 125 ? 8.006 -10.457 -10.392 1.00 93.25 125 VAL A O 1
ATOM 975 N N . MET A 1 126 ? 8.902 -12.491 -10.126 1.00 93.06 126 MET A N 1
ATOM 976 C CA . MET A 1 126 ? 7.875 -12.969 -9.208 1.00 93.06 126 MET A CA 1
ATOM 977 C C . MET A 1 126 ? 8.254 -12.578 -7.784 1.00 93.06 126 MET A C 1
ATOM 979 O O . MET A 1 126 ? 9.354 -12.891 -7.330 1.00 93.06 126 MET A O 1
ATOM 983 N N . ARG A 1 127 ? 7.339 -11.904 -7.083 1.00 92.38 127 ARG A N 1
ATOM 984 C CA . ARG A 1 127 ? 7.516 -11.532 -5.677 1.00 92.38 127 ARG A CA 1
ATOM 985 C C . ARG A 1 127 ? 6.539 -12.283 -4.798 1.00 92.38 127 ARG A C 1
ATOM 987 O O . ARG A 1 127 ? 5.347 -12.367 -5.115 1.00 92.38 127 ARG A O 1
ATOM 994 N N . SER A 1 128 ? 7.059 -12.777 -3.684 1.00 92.44 128 SER A N 1
ATOM 995 C CA . SER A 1 128 ? 6.267 -13.352 -2.609 1.00 92.44 128 SER A CA 1
ATOM 996 C C . SER A 1 128 ? 5.500 -12.265 -1.865 1.00 92.44 128 SER A C 1
ATOM 998 O O . SER A 1 128 ? 5.898 -11.099 -1.781 1.00 92.44 128 SER A O 1
ATOM 1000 N N . GLY A 1 129 ? 4.357 -12.660 -1.338 1.00 92.44 129 GLY A N 1
ATOM 1001 C CA . GLY A 1 129 ? 3.491 -11.807 -0.561 1.00 92.44 129 GLY A CA 1
ATOM 1002 C C . GLY A 1 129 ? 2.464 -12.614 0.207 1.00 92.44 129 GLY A C 1
ATOM 1003 O O . GLY A 1 129 ? 2.441 -13.846 0.189 1.00 92.44 129 GLY A O 1
ATOM 1004 N N . VAL A 1 130 ? 1.576 -11.896 0.873 1.00 92.81 130 VAL A N 1
ATOM 1005 C CA . VAL A 1 130 ? 0.502 -12.466 1.670 1.00 92.81 130 VAL A CA 1
ATOM 1006 C C . VAL A 1 130 ? -0.779 -11.682 1.435 1.00 92.81 130 VAL A C 1
ATOM 1008 O O . VAL A 1 130 ? -0.797 -10.451 1.440 1.00 92.81 130 VAL A O 1
ATOM 1011 N N . ALA A 1 131 ? -1.868 -12.405 1.211 1.00 93.06 131 ALA A N 1
ATOM 1012 C CA . ALA A 1 131 ? -3.211 -11.892 1.380 1.00 93.06 131 ALA A CA 1
ATOM 1013 C C . ALA A 1 131 ? -3.617 -12.132 2.836 1.00 93.06 131 ALA A C 1
ATOM 1015 O O . ALA A 1 131 ? -3.673 -13.269 3.299 1.00 93.06 131 ALA A O 1
ATOM 1016 N N . LYS A 1 132 ? -3.882 -11.049 3.557 1.00 91.75 132 LYS A N 1
ATOM 1017 C CA . LYS A 1 132 ? -4.343 -11.057 4.938 1.00 91.75 132 LYS A CA 1
ATOM 1018 C C . LYS A 1 132 ? -5.782 -10.566 5.028 1.00 91.75 132 LYS A C 1
ATOM 1020 O O . LYS A 1 132 ? -6.210 -9.691 4.275 1.00 91.75 132 LYS A O 1
ATOM 1025 N N . GLY A 1 133 ? -6.504 -11.084 6.004 1.00 90.94 133 GLY A N 1
ATOM 1026 C CA . GLY A 1 133 ? -7.821 -10.597 6.384 1.00 90.94 133 GLY A CA 1
ATOM 1027 C C . GLY A 1 133 ? -8.122 -10.953 7.827 1.00 90.94 133 GLY A C 1
ATOM 1028 O O . GLY A 1 133 ? -7.449 -11.794 8.422 1.00 90.94 133 GLY A O 1
ATOM 1029 N N . VAL A 1 134 ? -9.148 -10.327 8.384 1.00 91.62 134 VAL A N 1
ATOM 1030 C CA . VAL A 1 134 ? -9.642 -10.664 9.720 1.00 91.62 134 VAL A CA 1
ATOM 1031 C C . VAL A 1 134 ? -11.034 -11.251 9.579 1.00 91.62 134 VAL A C 1
ATOM 1033 O O . VAL A 1 134 ? -11.830 -10.804 8.759 1.00 91.62 134 VAL A O 1
ATOM 1036 N N . ARG A 1 135 ? -11.343 -12.285 10.351 1.00 89.06 135 ARG A N 1
ATOM 1037 C CA . ARG A 1 135 ? -12.701 -12.822 10.471 1.00 89.06 135 ARG A CA 1
ATOM 1038 C C . ARG A 1 135 ? -13.042 -12.948 11.938 1.00 89.06 135 ARG A C 1
ATOM 1040 O O . ARG A 1 135 ? -12.168 -13.289 12.719 1.00 89.06 135 ARG A O 1
ATOM 1047 N N . ILE A 1 136 ? -14.294 -12.715 12.305 1.00 88.44 136 ILE A N 1
ATOM 1048 C CA . ILE A 1 136 ? -14.759 -13.090 13.637 1.00 88.44 136 ILE A CA 1
ATOM 1049 C C . ILE A 1 136 ? -15.261 -14.530 13.558 1.00 88.44 136 ILE A C 1
ATOM 1051 O O . ILE A 1 136 ? -16.062 -14.873 12.689 1.00 88.44 136 ILE A O 1
ATOM 1055 N N . VAL A 1 137 ? -14.720 -15.393 14.410 1.00 88.44 137 VAL A N 1
ATOM 1056 C CA . VAL A 1 137 ? -15.049 -16.821 14.490 1.00 88.44 137 VAL A CA 1
ATOM 1057 C C . VAL A 1 137 ? -15.516 -17.152 15.899 1.00 88.44 137 VAL A C 1
ATOM 1059 O O . VAL A 1 137 ? -15.210 -16.425 16.835 1.00 88.44 137 VAL A O 1
ATOM 1062 N N . HIS A 1 138 ? -16.241 -18.253 16.067 1.00 87.50 138 HIS A N 1
ATOM 1063 C CA . HIS A 1 138 ? -16.632 -18.723 17.395 1.00 87.50 138 HIS A CA 1
ATOM 1064 C C . HIS A 1 138 ? -15.577 -19.702 17.909 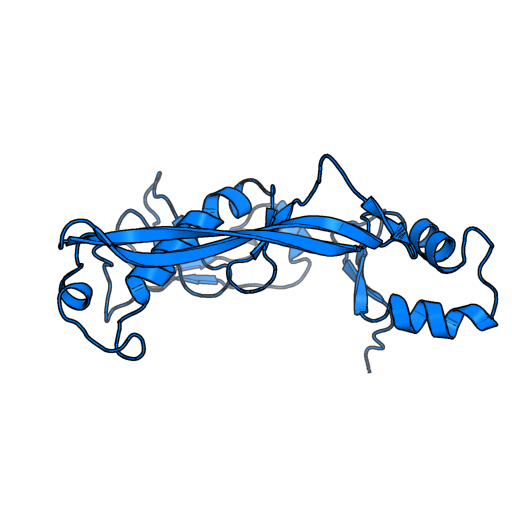1.00 87.50 138 HIS A C 1
ATOM 1066 O O . HIS A 1 138 ? -15.412 -20.786 17.349 1.00 87.50 138 HIS A O 1
ATOM 1072 N N . ASN A 1 139 ? -14.865 -19.319 18.964 1.00 81.50 139 ASN A N 1
ATOM 1073 C CA . ASN A 1 139 ? -13.874 -20.142 19.640 1.00 81.50 139 ASN A CA 1
ATOM 1074 C C . ASN A 1 139 ? -14.469 -20.635 20.963 1.00 81.50 139 ASN A C 1
ATOM 1076 O O . ASN A 1 139 ? -14.706 -19.840 21.865 1.00 81.50 139 ASN A O 1
ATOM 1080 N N . TYR A 1 140 ? -14.777 -21.930 21.061 1.00 84.38 140 TYR A N 1
ATOM 1081 C CA . TYR A 1 140 ? -15.476 -22.523 22.217 1.00 84.38 140 TYR A CA 1
ATOM 1082 C C . TYR A 1 140 ? -16.822 -21.863 22.579 1.00 84.38 140 TYR A C 1
ATOM 1084 O O . TYR A 1 140 ? -17.282 -21.967 23.710 1.00 84.38 140 TYR A O 1
ATOM 1092 N N . GLY A 1 141 ? -17.485 -21.234 21.605 1.00 82.19 141 GLY A N 1
ATOM 1093 C CA . GLY A 1 141 ? -18.770 -20.551 21.793 1.00 82.19 141 GLY A CA 1
ATOM 1094 C C . GLY A 1 141 ? -18.659 -19.030 21.896 1.00 82.19 141 GLY A C 1
ATOM 1095 O O . GLY A 1 141 ? -19.645 -18.356 21.611 1.00 82.19 141 GLY A O 1
ATOM 1096 N N . ASP A 1 142 ? -17.469 -18.495 22.173 1.00 87.00 142 ASP A N 1
ATOM 1097 C CA . ASP A 1 142 ? -17.241 -17.053 22.274 1.00 87.00 142 ASP A CA 1
ATOM 1098 C C . ASP A 1 142 ? -16.699 -16.471 20.957 1.00 87.00 142 ASP A C 1
ATOM 1100 O O . ASP A 1 142 ? -15.789 -17.052 20.351 1.00 87.00 142 ASP A O 1
ATOM 1104 N N . PRO A 1 143 ? -17.223 -15.328 20.473 1.00 89.50 143 PRO A N 1
ATOM 1105 C CA . PRO A 1 143 ? -16.672 -14.656 19.304 1.00 89.50 143 PRO A CA 1
ATOM 1106 C C . PRO A 1 143 ? -15.247 -14.155 19.561 1.00 89.50 143 PRO A 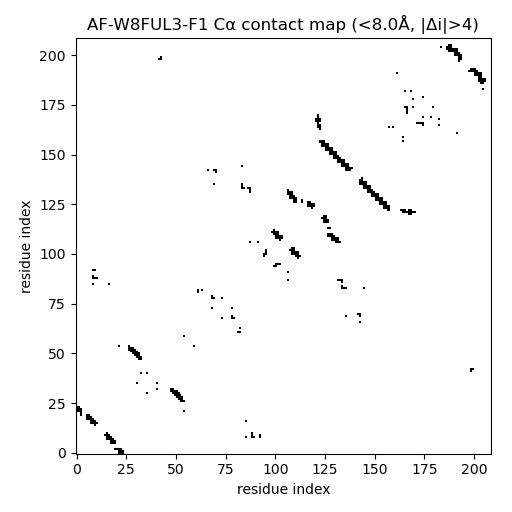C 1
ATOM 1108 O O . PRO A 1 143 ? -14.989 -13.423 20.514 1.00 89.50 143 PRO A O 1
ATOM 1111 N N . ALA A 1 144 ? -14.326 -14.500 18.669 1.00 89.88 144 ALA A N 1
ATOM 1112 C CA . ALA A 1 144 ? -12.937 -14.070 18.708 1.00 89.88 144 ALA A CA 1
ATOM 1113 C C . ALA A 1 144 ? -12.459 -13.661 17.306 1.00 89.88 144 ALA A C 1
ATOM 1115 O O . ALA A 1 144 ? -12.854 -14.280 16.310 1.00 89.88 144 ALA A O 1
ATOM 1116 N N . PRO A 1 145 ? -11.594 -12.638 17.188 1.00 90.75 145 PRO A N 1
ATOM 1117 C CA . PRO A 1 145 ? -10.989 -12.295 15.916 1.00 90.75 145 PRO A CA 1
ATOM 1118 C C . PRO A 1 145 ? -9.935 -13.342 15.544 1.00 90.75 145 PRO A C 1
ATOM 1120 O O . PRO A 1 145 ? -9.043 -13.668 16.323 1.00 90.75 145 PRO A O 1
ATOM 1123 N N . ALA A 1 146 ? -10.019 -13.845 14.321 1.00 91.94 146 ALA A N 1
ATOM 1124 C CA . ALA A 1 146 ? -9.053 -14.738 13.713 1.00 91.94 146 ALA A CA 1
ATOM 1125 C C . ALA A 1 146 ? -8.370 -14.046 12.535 1.00 91.94 146 ALA A C 1
ATOM 1127 O O . ALA A 1 146 ? -9.014 -13.455 11.660 1.00 91.94 146 ALA A O 1
ATOM 1128 N N . LEU A 1 147 ? -7.047 -14.168 12.506 1.00 92.75 147 LEU A N 1
ATOM 1129 C CA . LEU A 1 147 ? -6.227 -13.764 11.380 1.00 92.75 147 LEU A CA 1
ATOM 1130 C C . LEU A 1 147 ? -6.285 -14.844 10.298 1.00 92.75 147 LEU A C 1
ATOM 1132 O O . LEU A 1 147 ? -5.996 -16.011 10.550 1.00 92.75 147 LEU A O 1
ATOM 1136 N N . VAL A 1 148 ? -6.636 -14.442 9.082 1.00 92.62 148 VAL A N 1
ATOM 1137 C CA . VAL A 1 148 ? -6.588 -15.294 7.894 1.00 92.62 148 VAL A CA 1
ATOM 1138 C C . VAL A 1 148 ? -5.413 -14.844 7.044 1.00 92.62 148 VAL A C 1
ATOM 1140 O O . VAL A 1 148 ? -5.363 -13.682 6.644 1.00 92.62 148 VAL A O 1
ATOM 1143 N N . LEU A 1 149 ? -4.489 -15.762 6.766 1.00 93.88 149 LEU A N 1
ATOM 1144 C CA . LEU A 1 149 ? -3.334 -15.538 5.901 1.00 93.88 149 LEU A CA 1
ATOM 1145 C C . LEU A 1 149 ? -3.356 -16.538 4.753 1.00 93.88 149 LEU A C 1
ATOM 1147 O O . LEU A 1 149 ? -3.637 -17.718 4.948 1.00 93.88 149 LEU A O 1
ATOM 1151 N N . ASP A 1 150 ? -3.032 -16.053 3.566 1.00 94.31 150 ASP A N 1
ATOM 1152 C CA . ASP A 1 150 ? -2.939 -16.844 2.348 1.00 94.31 150 ASP A CA 1
ATOM 1153 C C . ASP A 1 150 ? -1.727 -16.353 1.556 1.00 94.31 150 ASP A C 1
ATOM 1155 O O . ASP A 1 150 ? -1.626 -15.169 1.222 1.00 94.31 150 ASP A O 1
ATOM 1159 N N . THR A 1 151 ? -0.770 -17.241 1.302 1.00 93.69 151 THR A N 1
ATOM 1160 C CA . THR A 1 151 ? 0.458 -16.887 0.593 1.00 93.69 151 THR A CA 1
ATOM 1161 C C . THR A 1 151 ? 0.151 -16.555 -0.865 1.00 93.69 151 THR A C 1
ATOM 1163 O O . THR A 1 151 ? -0.715 -17.142 -1.521 1.00 93.69 151 THR A O 1
ATOM 1166 N N . LYS A 1 152 ? 0.846 -15.548 -1.391 1.00 93.25 152 LYS A N 1
ATOM 1167 C CA . LYS A 1 152 ? 0.687 -15.074 -2.764 1.00 93.25 152 LYS A CA 1
ATOM 1168 C C . LYS A 1 152 ? 2.034 -14.946 -3.437 1.00 93.25 152 LYS A C 1
ATOM 1170 O O . LYS A 1 152 ? 3.028 -14.610 -2.809 1.00 93.25 152 LYS A O 1
ATOM 1175 N N . VAL A 1 153 ? 2.024 -15.165 -4.743 1.00 92.81 153 VAL A N 1
ATOM 1176 C CA . VAL A 1 153 ? 3.140 -14.845 -5.623 1.00 92.81 153 VAL A CA 1
ATOM 1177 C C . VAL A 1 153 ? 2.557 -14.115 -6.822 1.00 92.81 153 VAL A C 1
ATO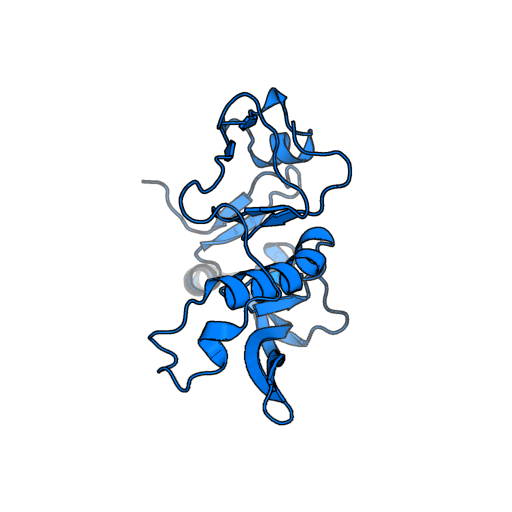M 1179 O O . VAL A 1 153 ? 1.599 -14.601 -7.424 1.00 92.81 153 VAL A O 1
ATOM 1182 N N . SER A 1 154 ? 3.103 -12.946 -7.142 1.00 92.94 154 SER A N 1
ATOM 1183 C CA . SER A 1 154 ? 2.626 -12.121 -8.256 1.00 92.94 154 SER A CA 1
ATOM 1184 C C . SER A 1 154 ? 3.792 -11.534 -9.054 1.00 92.94 154 SER A C 1
ATOM 1186 O O . SER A 1 154 ? 4.862 -11.318 -8.481 1.00 92.94 154 SER A O 1
ATOM 1188 N N . PRO A 1 155 ? 3.600 -11.266 -10.357 1.00 93.12 155 PRO A N 1
ATOM 1189 C CA . PRO A 1 155 ? 4.603 -10.612 -11.186 1.00 93.12 155 PRO A CA 1
ATOM 1190 C C . PRO A 1 155 ? 4.690 -9.113 -10.878 1.00 93.12 155 PRO A C 1
ATOM 1192 O O . PRO A 1 155 ? 3.672 -8.431 -10.755 1.00 93.12 155 PRO A O 1
ATOM 1195 N N . PHE A 1 156 ? 5.912 -8.597 -10.809 1.00 93.00 156 PHE A N 1
ATOM 1196 C CA . PHE A 1 156 ? 6.233 -7.178 -10.669 1.00 93.00 156 PHE A CA 1
ATOM 1197 C C . PHE A 1 156 ? 7.345 -6.807 -11.639 1.00 93.00 156 PHE A C 1
ATOM 1199 O O . PHE A 1 156 ? 8.201 -7.635 -11.939 1.00 93.00 156 PHE A O 1
ATOM 1206 N N . TYR A 1 157 ? 7.391 -5.545 -12.063 1.00 92.00 157 TYR A N 1
ATOM 1207 C CA . TYR A 1 157 ? 8.603 -5.035 -12.693 1.00 92.00 157 TYR A CA 1
ATOM 1208 C C . TYR A 1 157 ? 9.765 -5.087 -11.697 1.00 92.00 157 TYR A C 1
ATOM 1210 O O . TYR A 1 157 ? 9.633 -4.775 -10.505 1.00 92.00 157 TYR A O 1
ATOM 1218 N N . GLU A 1 158 ? 10.905 -5.530 -12.199 1.00 90.69 158 GLU A N 1
ATOM 1219 C CA . GLU A 1 158 ? 12.169 -5.482 -11.489 1.00 90.69 158 GLU A CA 1
ATOM 1220 C C . GLU A 1 158 ? 12.595 -4.020 -11.310 1.00 90.69 158 GLU A C 1
ATOM 1222 O O . GLU A 1 158 ? 12.450 -3.199 -12.219 1.00 90.69 158 GLU A O 1
ATOM 1227 N N . ALA A 1 159 ? 13.092 -3.680 -10.121 1.00 87.06 159 ALA A N 1
ATOM 1228 C CA . ALA A 1 159 ? 13.587 -2.340 -9.835 1.00 87.06 159 ALA A CA 1
ATOM 1229 C C . ALA A 1 159 ? 14.980 -2.175 -10.458 1.00 87.06 159 ALA A C 1
ATOM 1231 O O . ALA A 1 159 ? 15.993 -2.426 -9.810 1.00 87.06 159 ALA A O 1
ATOM 1232 N N . GLN A 1 160 ? 15.014 -1.795 -11.733 1.00 90.50 160 GLN A N 1
ATOM 1233 C CA . GLN A 1 160 ? 16.239 -1.662 -12.518 1.00 90.50 160 GLN A CA 1
ATOM 1234 C C . GLN A 1 160 ? 16.157 -0.506 -13.515 1.00 90.50 160 GLN A C 1
ATOM 1236 O O . GLN A 1 160 ? 15.091 0.073 -13.746 1.00 90.50 160 GLN A O 1
ATOM 1241 N N . ASP A 1 161 ? 17.293 -0.193 -14.135 1.00 92.12 161 ASP A N 1
ATOM 1242 C CA . ASP A 1 161 ? 17.370 0.831 -15.169 1.00 92.12 161 ASP A CA 1
ATOM 1243 C C . ASP A 1 161 ? 16.446 0.510 -16.348 1.00 92.12 161 ASP A C 1
ATOM 1245 O O . ASP A 1 161 ? 16.358 -0.627 -16.818 1.00 92.12 161 ASP A O 1
ATOM 1249 N N . LEU A 1 162 ? 15.810 1.548 -16.899 1.00 91.94 162 LEU A N 1
ATOM 1250 C CA . LEU A 1 162 ? 14.895 1.406 -18.033 1.00 91.94 162 LEU A CA 1
ATOM 1251 C C . LEU A 1 162 ? 15.556 0.701 -19.231 1.00 91.94 162 LEU A C 1
ATOM 1253 O O . LEU A 1 162 ? 14.912 -0.096 -19.911 1.00 91.94 162 LEU A O 1
ATOM 1257 N N . ILE A 1 163 ? 16.848 0.957 -19.466 1.00 92.81 163 ILE A N 1
ATOM 1258 C CA . ILE A 1 163 ? 17.621 0.291 -20.522 1.00 92.81 163 ILE A CA 1
ATOM 1259 C C . ILE A 1 163 ? 17.719 -1.215 -20.257 1.00 92.81 163 ILE A C 1
ATOM 1261 O O . ILE A 1 163 ? 17.505 -1.993 -21.182 1.00 92.81 163 ILE A O 1
ATOM 1265 N N . ALA A 1 164 ? 17.984 -1.641 -19.018 1.00 93.69 164 ALA A N 1
ATOM 1266 C CA . ALA A 1 164 ? 18.050 -3.059 -18.668 1.00 93.69 164 ALA A CA 1
ATOM 1267 C C . ALA A 1 164 ? 16.701 -3.754 -18.915 1.00 93.69 164 ALA A C 1
ATOM 1269 O O . ALA A 1 164 ? 16.657 -4.804 -19.556 1.00 93.69 164 ALA A O 1
ATOM 1270 N N . THR A 1 165 ? 15.592 -3.109 -18.543 1.00 94.56 165 THR A N 1
ATOM 1271 C CA . THR A 1 165 ? 14.237 -3.602 -18.837 1.00 94.56 165 THR A CA 1
ATOM 1272 C C . THR A 1 165 ? 13.970 -3.706 -20.346 1.00 94.56 165 THR A C 1
ATOM 1274 O O . THR A 1 165 ? 13.441 -4.715 -20.812 1.00 94.56 165 THR A O 1
ATOM 1277 N N . ILE A 1 166 ? 14.373 -2.711 -21.148 1.00 94.81 166 ILE A N 1
ATOM 1278 C CA . ILE A 1 166 ? 14.231 -2.749 -22.618 1.00 94.81 166 ILE A CA 1
ATOM 1279 C C . ILE A 1 166 ? 15.064 -3.885 -23.227 1.00 94.81 166 ILE A C 1
ATOM 1281 O O . ILE A 1 166 ? 14.580 -4.610 -24.102 1.00 94.81 166 ILE A O 1
ATOM 1285 N N . MET A 1 167 ? 16.293 -4.076 -22.750 1.00 94.88 167 MET A N 1
ATOM 1286 C CA . MET A 1 167 ? 17.147 -5.186 -23.173 1.00 94.88 167 MET A CA 1
ATOM 1287 C C . MET A 1 167 ? 16.515 -6.529 -22.787 1.00 94.88 167 MET A C 1
ATOM 1289 O O . MET A 1 167 ? 16.480 -7.445 -23.602 1.00 94.88 167 MET A O 1
ATOM 1293 N N . ALA A 1 168 ? 15.916 -6.646 -21.601 1.00 94.06 168 ALA A N 1
ATOM 1294 C CA . ALA A 1 168 ? 15.205 -7.855 -21.194 1.00 94.06 168 ALA A CA 1
ATOM 1295 C C . ALA A 1 168 ? 13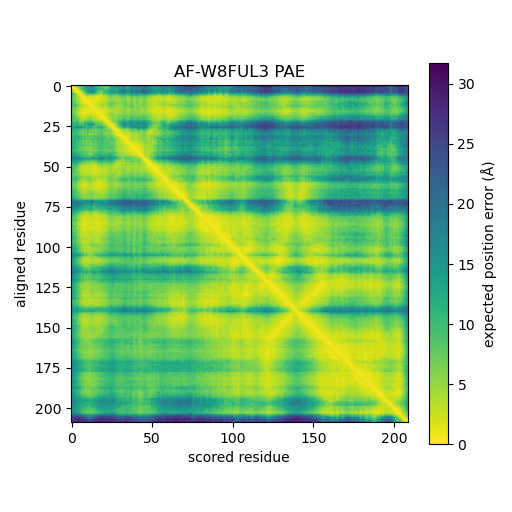.978 -8.149 -22.081 1.00 94.06 168 ALA A C 1
ATOM 1297 O O . ALA A 1 168 ? 13.736 -9.305 -22.420 1.00 94.06 168 ALA A O 1
ATOM 1298 N N . ILE A 1 169 ? 13.228 -7.126 -22.512 1.00 94.56 169 ILE A N 1
ATOM 1299 C CA . ILE A 1 169 ? 12.090 -7.274 -23.446 1.00 94.56 169 ILE A CA 1
ATOM 1300 C C . ILE A 1 169 ? 12.545 -7.759 -24.830 1.00 94.56 169 ILE A C 1
ATOM 1302 O O . ILE A 1 169 ? 11.834 -8.500 -25.514 1.00 94.56 169 ILE A O 1
ATOM 1306 N N . THR A 1 170 ? 13.728 -7.325 -25.256 1.00 94.75 170 THR A N 1
ATOM 1307 C CA . THR A 1 170 ? 14.296 -7.626 -26.575 1.00 94.75 170 THR A CA 1
ATOM 1308 C C . THR A 1 170 ? 15.189 -8.870 -26.575 1.00 94.75 170 THR A C 1
ATOM 1310 O O . THR A 1 170 ? 15.720 -9.227 -27.623 1.00 94.75 170 THR A O 1
ATOM 1313 N N . ASN A 1 171 ? 15.294 -9.591 -25.453 1.00 91.44 171 ASN A N 1
ATOM 1314 C CA . ASN A 1 171 ? 16.174 -10.753 -25.263 1.00 91.44 171 ASN A CA 1
ATOM 1315 C C . ASN A 1 171 ? 17.673 -10.420 -25.414 1.00 91.44 171 ASN A C 1
ATOM 1317 O O . ASN A 1 171 ? 18.427 -11.154 -26.048 1.00 91.44 171 ASN A O 1
ATOM 1321 N N . GLY A 1 172 ? 18.108 -9.296 -24.845 1.00 91.69 172 GLY A N 1
ATOM 1322 C CA . GLY A 1 172 ? 19.516 -8.912 -24.717 1.00 91.69 172 GLY A CA 1
ATOM 1323 C C . GLY A 1 172 ? 20.134 -8.256 -25.954 1.00 91.69 172 GLY A C 1
ATOM 1324 O O . GLY A 1 172 ? 21.331 -7.976 -25.955 1.00 91.69 172 GLY A O 1
ATOM 1325 N N . ARG A 1 173 ? 19.348 -7.982 -27.001 1.00 93.38 173 ARG A N 1
ATOM 1326 C CA . ARG A 1 173 ? 19.812 -7.271 -28.206 1.00 93.38 173 ARG A CA 1
ATOM 1327 C C . ARG A 1 173 ? 19.395 -5.803 -28.183 1.00 93.38 173 ARG A C 1
ATOM 1329 O O . ARG A 1 173 ? 18.431 -5.437 -27.529 1.00 93.38 173 ARG A O 1
ATOM 1336 N N . GLN A 1 174 ? 20.070 -4.971 -28.972 1.00 93.62 174 GLN A N 1
ATOM 1337 C CA . GLN A 1 174 ? 19.657 -3.577 -29.154 1.00 93.62 174 GLN A CA 1
ATOM 1338 C C . GLN A 1 174 ? 18.243 -3.491 -29.775 1.00 93.62 174 GLN A C 1
ATOM 1340 O O . GLN A 1 174 ? 17.946 -4.253 -30.709 1.00 93.62 174 GLN A O 1
ATOM 1345 N N . PRO A 1 175 ? 17.370 -2.588 -29.284 1.00 93.62 175 PRO A N 1
ATOM 1346 C CA . PRO A 1 175 ? 16.014 -2.437 -29.799 1.00 93.62 175 PRO A CA 1
ATOM 1347 C C . PRO A 1 175 ? 16.031 -1.913 -31.238 1.00 93.62 175 PRO A C 1
ATOM 1349 O O . PRO A 1 175 ? 16.726 -0.953 -31.570 1.00 93.62 175 PRO A O 1
ATOM 1352 N N . GLN A 1 176 ? 15.237 -2.543 -32.096 1.00 94.44 176 GLN A N 1
ATOM 1353 C CA . GLN A 1 176 ? 15.018 -2.155 -33.485 1.00 94.44 176 GLN A CA 1
ATOM 1354 C C . GLN A 1 176 ? 13.653 -1.469 -33.641 1.00 94.44 176 GLN A C 1
ATOM 1356 O O . GLN A 1 176 ? 12.801 -1.515 -32.752 1.00 94.44 176 GLN A O 1
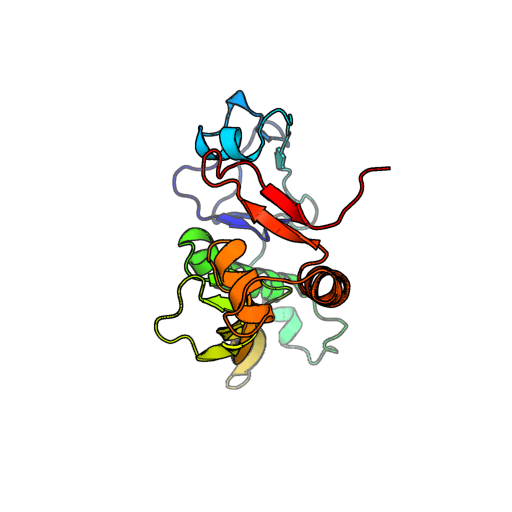ATOM 1361 N N . MET A 1 177 ? 13.417 -0.818 -34.787 1.00 92.31 177 MET A N 1
ATOM 1362 C CA . MET A 1 177 ? 12.202 -0.016 -34.992 1.00 92.31 177 MET A CA 1
ATOM 1363 C C . MET A 1 177 ? 10.903 -0.836 -34.830 1.00 92.31 177 MET A C 1
ATOM 1365 O O . MET A 1 177 ? 9.902 -0.342 -34.313 1.00 92.31 177 MET A O 1
ATOM 1369 N N . ASN A 1 178 ? 10.940 -2.106 -35.233 1.00 94.31 178 ASN A N 1
ATOM 1370 C CA . ASN A 1 178 ? 9.849 -3.077 -35.123 1.00 94.31 178 ASN A CA 1
ATOM 1371 C C . ASN A 1 178 ? 9.562 -3.548 -33.683 1.00 94.31 178 ASN A C 1
ATOM 1373 O O . ASN A 1 178 ? 8.494 -4.109 -33.450 1.00 94.31 178 ASN A O 1
ATOM 1377 N N . ASP A 1 179 ? 10.449 -3.301 -32.714 1.00 94.38 179 ASP A N 1
ATOM 1378 C CA . ASP A 1 179 ? 10.229 -3.677 -31.309 1.00 94.38 179 ASP A CA 1
ATOM 1379 C C . ASP A 1 179 ? 9.375 -2.665 -30.548 1.00 94.38 179 ASP A C 1
ATOM 1381 O O . ASP A 1 179 ? 8.696 -3.016 -29.580 1.00 94.38 179 ASP A O 1
ATOM 1385 N N . TRP A 1 180 ? 9.379 -1.401 -30.979 1.00 92.75 180 TRP A N 1
ATOM 1386 C CA . TRP A 1 180 ? 8.721 -0.310 -30.261 1.00 92.75 180 TRP A CA 1
ATOM 1387 C C . TRP A 1 180 ? 7.220 -0.493 -30.019 1.00 92.75 180 TRP A C 1
ATOM 1389 O O . TRP A 1 180 ? 6.769 -0.048 -28.963 1.00 92.75 180 TRP A O 1
ATOM 1399 N N . PRO A 1 181 ? 6.422 -1.117 -30.910 1.00 93.81 181 PRO A N 1
ATOM 1400 C CA . PRO A 1 181 ? 5.035 -1.449 -30.596 1.00 93.81 181 PRO A CA 1
ATOM 1401 C C . PRO A 1 181 ? 4.916 -2.376 -29.377 1.00 93.81 181 PRO A C 1
ATOM 1403 O O . PRO A 1 181 ? 4.121 -2.108 -28.479 1.00 93.81 181 PRO A O 1
ATOM 1406 N N . ARG A 1 182 ? 5.757 -3.419 -29.292 1.00 92.44 182 ARG A N 1
ATOM 1407 C CA . ARG A 1 182 ? 5.777 -4.353 -28.154 1.00 92.44 182 ARG A CA 1
ATOM 1408 C C . ARG A 1 182 ? 6.306 -3.686 -26.887 1.00 92.44 182 ARG A C 1
ATOM 1410 O O . ARG A 1 182 ? 5.709 -3.850 -25.830 1.00 92.44 182 ARG A O 1
ATOM 1417 N N . ILE A 1 183 ? 7.392 -2.918 -26.989 1.00 93.31 183 ILE A N 1
ATOM 1418 C CA . ILE A 1 183 ? 7.964 -2.179 -25.852 1.00 93.31 183 ILE A CA 1
ATOM 1419 C C . ILE A 1 183 ? 6.922 -1.216 -25.274 1.00 93.31 183 ILE A C 1
ATOM 1421 O O . ILE A 1 183 ? 6.727 -1.188 -24.064 1.00 93.31 183 ILE A O 1
ATOM 1425 N N . ARG A 1 184 ? 6.194 -0.478 -26.124 1.00 92.00 184 ARG A N 1
ATOM 1426 C CA . ARG A 1 184 ? 5.109 0.414 -25.686 1.00 92.00 184 ARG A CA 1
ATOM 1427 C C . ARG A 1 184 ? 3.942 -0.339 -25.055 1.00 92.00 184 ARG A C 1
ATOM 1429 O O . ARG A 1 184 ? 3.415 0.132 -24.058 1.00 92.00 184 ARG A O 1
ATOM 1436 N N . ALA A 1 185 ? 3.562 -1.496 -25.595 1.00 91.25 185 ALA A N 1
ATOM 1437 C CA . ALA A 1 185 ? 2.503 -2.315 -25.009 1.00 91.25 185 ALA A CA 1
ATOM 1438 C C . ALA A 1 185 ? 2.874 -2.842 -23.611 1.00 91.25 185 ALA A C 1
ATOM 1440 O O . ALA A 1 185 ? 2.013 -2.919 -22.743 1.00 91.25 185 ALA A O 1
ATOM 1441 N N . ILE A 1 186 ? 4.148 -3.184 -23.387 1.00 91.38 186 ILE A N 1
ATOM 1442 C CA . ILE A 1 186 ? 4.632 -3.698 -22.097 1.00 91.38 186 ILE A CA 1
ATOM 1443 C C . ILE A 1 186 ?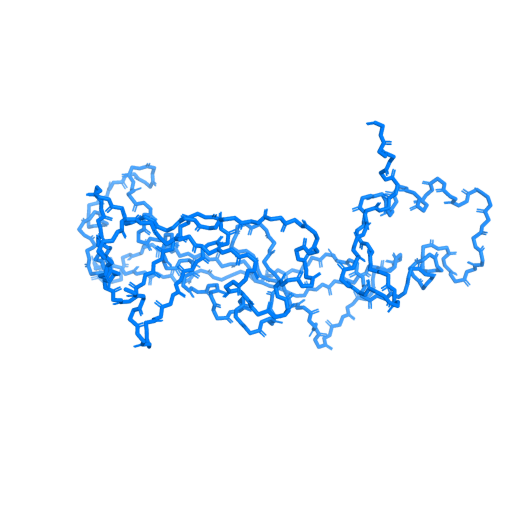 4.890 -2.571 -21.095 1.00 91.38 186 ILE A C 1
ATOM 1445 O O . ILE A 1 186 ? 4.663 -2.769 -19.910 1.00 91.38 186 ILE A O 1
ATOM 1449 N N . LEU A 1 187 ? 5.400 -1.418 -21.532 1.00 92.69 187 LEU A N 1
ATOM 1450 C CA . LEU A 1 187 ? 5.827 -0.336 -20.636 1.00 92.69 187 LEU A CA 1
ATOM 1451 C C . LEU A 1 187 ? 4.831 0.823 -20.533 1.00 92.69 187 LEU A C 1
ATOM 1453 O O . LEU A 1 187 ? 5.096 1.781 -19.810 1.00 92.69 187 LEU A O 1
ATOM 1457 N N . GLY A 1 188 ? 3.704 0.765 -21.243 1.00 91.25 188 GLY A N 1
ATOM 1458 C CA . GLY A 1 188 ? 2.653 1.775 -21.149 1.00 91.25 188 GLY A CA 1
ATOM 1459 C C . GLY A 1 188 ? 2.193 1.969 -19.703 1.00 91.25 188 GLY A C 1
ATOM 1460 O O . GLY A 1 188 ? 1.946 0.998 -18.994 1.00 91.25 188 GLY A O 1
ATOM 1461 N N . ASP A 1 189 ? 2.127 3.228 -19.264 1.00 89.12 189 ASP A N 1
ATOM 1462 C CA . ASP A 1 189 ? 1.768 3.659 -17.905 1.00 89.12 189 ASP A CA 1
ATOM 1463 C C . ASP A 1 189 ? 2.699 3.184 -16.771 1.00 89.12 189 ASP A C 1
ATOM 1465 O O . ASP A 1 189 ? 2.472 3.516 -15.602 1.00 89.12 189 ASP A O 1
ATOM 1469 N N . VAL A 1 190 ? 3.798 2.488 -17.084 1.00 91.12 190 VAL A N 1
ATOM 1470 C CA . VAL A 1 190 ? 4.821 2.154 -16.088 1.00 91.12 190 VAL A CA 1
ATOM 1471 C C . VAL A 1 190 ? 5.458 3.444 -15.583 1.00 91.12 190 VAL A C 1
ATOM 1473 O O . VAL A 1 190 ? 5.874 4.304 -16.364 1.00 91.12 190 VAL A O 1
ATOM 1476 N N . ARG A 1 191 ? 5.525 3.585 -14.256 1.00 89.75 191 ARG A N 1
ATOM 1477 C CA . ARG A 1 191 ? 6.182 4.722 -13.611 1.00 89.75 191 ARG A CA 1
ATOM 1478 C C . ARG A 1 191 ? 7.688 4.508 -13.562 1.00 89.75 191 ARG A C 1
ATOM 1480 O O . ARG A 1 191 ? 8.147 3.453 -13.139 1.00 89.75 191 ARG A O 1
ATOM 1487 N N . VAL A 1 192 ? 8.435 5.533 -13.950 1.00 89.94 192 VAL A N 1
ATOM 1488 C CA . VAL A 1 192 ? 9.897 5.583 -13.872 1.00 89.94 192 VAL A CA 1
ATOM 1489 C C . VAL A 1 192 ? 10.344 6.775 -13.040 1.00 89.94 192 VAL A C 1
ATOM 1491 O O . VAL A 1 192 ? 9.682 7.814 -13.027 1.00 89.94 192 VAL A O 1
ATOM 1494 N N . GLU A 1 193 ? 11.482 6.624 -12.373 1.00 89.25 193 GLU A N 1
ATOM 1495 C CA . GLU A 1 193 ? 12.171 7.689 -11.646 1.00 89.25 193 GLU A CA 1
ATOM 1496 C C . GLU A 1 193 ? 13.343 8.219 -12.467 1.00 89.25 193 GLU A C 1
ATOM 1498 O O . GLU A 1 193 ? 14.030 7.474 -13.170 1.00 89.25 193 GLU A O 1
ATOM 1503 N N . VAL A 1 194 ? 13.602 9.520 -12.364 1.00 85.88 194 VAL A N 1
ATOM 1504 C CA . VAL A 1 194 ? 14.779 10.121 -12.992 1.00 85.88 194 VAL A CA 1
ATOM 1505 C C . VAL A 1 194 ? 15.994 9.915 -12.091 1.00 85.88 194 VAL A C 1
ATOM 1507 O O . VAL A 1 194 ? 16.016 10.398 -10.963 1.00 85.88 194 VAL A O 1
ATOM 1510 N N . ALA A 1 195 ? 17.038 9.249 -12.592 1.00 83.19 195 ALA A N 1
ATOM 1511 C CA . ALA A 1 195 ? 18.204 8.858 -11.790 1.00 83.19 195 ALA A CA 1
ATOM 1512 C C . ALA A 1 195 ? 18.871 10.025 -11.030 1.00 83.19 195 ALA A C 1
ATOM 1514 O O . ALA A 1 195 ? 19.242 9.867 -9.869 1.00 83.19 195 ALA A O 1
ATOM 1515 N N . TYR A 1 196 ? 18.976 11.205 -11.657 1.00 81.12 196 TYR A N 1
ATOM 1516 C CA . TYR A 1 196 ? 19.560 12.415 -11.055 1.00 81.12 196 TYR A CA 1
ATOM 1517 C C . TYR A 1 196 ? 18.565 13.245 -10.220 1.00 81.12 196 TYR A C 1
ATOM 1519 O O . TYR A 1 196 ? 18.948 14.236 -9.606 1.00 81.12 196 TYR A O 1
ATOM 1527 N N . ALA A 1 197 ? 17.283 12.871 -10.207 1.00 76.31 197 ALA A N 1
ATOM 1528 C CA . ALA A 1 197 ? 16.213 13.571 -9.505 1.00 76.31 197 ALA A CA 1
ATOM 1529 C C . ALA A 1 197 ? 15.103 12.579 -9.114 1.00 76.31 197 ALA A C 1
ATOM 1531 O O . ALA A 1 197 ? 13.989 12.667 -9.623 1.00 76.31 197 ALA A O 1
ATOM 1532 N N . ARG A 1 198 ? 15.411 11.628 -8.217 1.00 71.25 198 ARG A N 1
ATOM 1533 C CA . ARG A 1 198 ? 14.538 10.477 -7.880 1.00 71.25 198 ARG A CA 1
ATOM 1534 C C . ARG A 1 198 ? 13.142 10.847 -7.366 1.00 71.25 198 ARG A C 1
ATOM 1536 O O . ARG A 1 198 ? 12.210 10.070 -7.500 1.00 71.25 198 ARG A O 1
ATOM 1543 N N . HIS A 1 199 ? 12.973 12.061 -6.847 1.00 71.00 199 HIS A N 1
ATOM 1544 C CA . HIS A 1 199 ? 11.665 12.603 -6.467 1.00 71.00 199 HIS A CA 1
ATOM 1545 C C . HIS A 1 199 ? 10.735 12.854 -7.666 1.00 71.00 199 HIS A C 1
ATOM 1547 O O . HIS A 1 199 ? 9.525 12.990 -7.504 1.00 71.00 199 HIS A O 1
ATOM 1553 N N . ARG A 1 200 ? 11.282 12.926 -8.885 1.00 75.88 200 ARG A N 1
ATOM 1554 C CA . ARG A 1 200 ? 10.515 13.092 -10.117 1.00 75.88 200 ARG A CA 1
ATOM 1555 C C . ARG A 1 200 ? 10.177 11.727 -10.694 1.00 75.88 200 ARG A C 1
ATOM 1557 O O . ARG A 1 200 ? 11.055 11.018 -11.188 1.00 75.88 200 ARG A O 1
ATOM 1564 N N . THR A 1 201 ? 8.887 11.410 -10.673 1.00 82.62 201 THR A N 1
ATOM 1565 C CA . THR A 1 201 ? 8.328 10.204 -11.285 1.00 82.62 201 THR A CA 1
ATOM 1566 C C . THR A 1 201 ? 7.471 10.560 -12.495 1.00 82.62 201 THR A C 1
ATOM 1568 O O . THR A 1 201 ? 6.746 11.555 -12.481 1.00 82.62 201 THR A O 1
ATOM 1571 N N . PHE A 1 202 ? 7.531 9.743 -13.546 1.00 85.38 202 PHE A N 1
ATOM 1572 C CA . PHE A 1 202 ? 6.736 9.928 -14.763 1.00 85.38 202 PHE A CA 1
ATOM 1573 C C . PHE A 1 202 ? 6.167 8.596 -15.236 1.00 85.38 202 PHE A C 1
ATOM 1575 O O . PHE A 1 202 ? 6.833 7.572 -15.136 1.00 85.38 202 PHE A O 1
ATOM 1582 N N . ALA A 1 203 ? 4.947 8.610 -15.769 1.00 87.12 203 ALA A N 1
ATOM 1583 C CA . ALA A 1 203 ? 4.371 7.453 -16.447 1.00 87.12 203 ALA A CA 1
ATOM 1584 C C . ALA A 1 203 ? 4.806 7.447 -17.920 1.00 87.12 203 ALA A C 1
ATOM 1586 O O . ALA A 1 203 ? 4.661 8.454 -18.617 1.00 87.12 203 ALA A O 1
ATOM 1587 N N . LEU A 1 204 ? 5.334 6.323 -18.400 1.00 88.38 204 LEU A N 1
ATOM 1588 C CA . LEU A 1 204 ? 5.753 6.175 -19.791 1.00 88.38 204 LEU A CA 1
ATOM 1589 C C . LEU A 1 204 ? 4.545 6.134 -20.737 1.00 88.38 204 LEU A C 1
ATOM 1591 O O . LEU A 1 204 ? 3.554 5.454 -20.484 1.00 88.38 204 LEU A O 1
ATOM 1595 N N . GLY A 1 205 ? 4.642 6.835 -21.870 1.00 76.06 205 GLY A N 1
ATOM 1596 C CA . GLY A 1 205 ? 3.653 6.755 -22.952 1.00 76.06 205 GLY A CA 1
ATOM 1597 C C . GLY A 1 205 ? 2.368 7.565 -22.746 1.00 76.06 205 GLY A C 1
ATOM 1598 O O . GLY A 1 205 ? 1.563 7.634 -23.674 1.00 76.06 205 GLY A O 1
ATOM 1599 N N . ARG A 1 206 ? 2.182 8.231 -21.598 1.00 64.69 206 ARG A N 1
ATOM 1600 C CA . ARG A 1 206 ? 1.066 9.165 -21.400 1.00 64.69 206 ARG A CA 1
ATOM 1601 C C . ARG A 1 206 ? 1.366 10.493 -22.098 1.00 64.69 206 ARG A C 1
ATOM 1603 O O . ARG A 1 206 ? 2.206 11.264 -21.640 1.00 64.69 206 ARG A O 1
ATOM 1610 N N . SER A 1 207 ? 0.687 10.757 -23.213 1.00 51.47 207 SER A N 1
ATOM 1611 C CA . SER A 1 207 ? 0.639 12.099 -23.802 1.00 51.47 207 SER A CA 1
ATOM 1612 C C . SER A 1 207 ? -0.291 12.957 -22.952 1.00 51.47 207 SER A C 1
ATOM 1614 O O . SER A 1 207 ? -1.470 12.634 -22.829 1.00 51.47 207 SER A O 1
ATOM 1616 N N . TRP A 1 208 ? 0.221 14.035 -22.365 1.00 48.66 208 TRP A N 1
ATOM 1617 C CA . TRP A 1 208 ? -0.635 15.082 -21.811 1.00 48.66 208 TRP A CA 1
ATOM 1618 C C . TRP A 1 208 ? -1.204 15.873 -22.996 1.00 48.66 208 TRP A C 1
ATOM 1620 O O . TRP A 1 208 ? -0.461 16.590 -23.663 1.00 48.66 208 TRP A O 1
ATOM 1630 N N . THR A 1 209 ? -2.478 15.651 -23.319 1.00 36.75 209 THR A N 1
ATOM 1631 C CA . THR A 1 209 ? -3.280 16.530 -24.190 1.00 36.75 209 THR A CA 1
ATOM 1632 C C . THR A 1 209 ? -4.129 17.447 -23.344 1.00 36.75 209 THR A C 1
ATOM 1634 O O . THR A 1 209 ? -4.761 16.904 -22.408 1.00 36.75 209 THR A O 1
#

Foldseek 3Di:
DPDDPWDWQDPVPADIDTPDDDDDPDQWDWQWLVNDDPVVCLLCPPDIDTDTHGADPVDRDDDLPPPPQVLDPDDPVPDDCPNFVRVLRVVCPVCVVVVQWDDDPRQKTWGPDDPDWDDPFLQKTKTKIKRWGWDFDQDVSDTDIDIDIDIDIDIDHHPDDPVVSLCRQVVNDDDDPVCVVVSCVVQAQPWDADPVRRSDIDRPPDDDD

Radius of gyration: 22.55 Å; Cα contacts (8 Å, |Δi|>4): 260; chains: 1; bounding box: 47×47×59 Å

pLDDT: mean 83.59, std 10.64, range [36.75, 94.88]

Nearest PDB structures (foldseek):
  5w6v-assembly1_A  TM=7.785E-01  e=2.045E-06  Homo sapiens
  4z4h-assembly1_A  TM=8.119E-01  e=1.304E-05  Homo sapiens
  6cbd-assembly1_A  TM=7.415E-01  e=2.768E-05  Homo sapiens
  7swq-assembly1_A  TM=6.789E-01  e=8.314E-05  Arabidopsis thaliana
  6yft-assembly1_AA  TM=3.234E-01  e=2.419E-02  Wenzhou levi-like virus 1

Mean predicted aligned error: 8.57 Å